Protein AF-A0A849I3U1-F1 (afdb_monomer)

Nearest PDB structures (foldseek):
  8e4g-assembly1_r  TM=5.857E-01  e=7.273E+00  Escherichia phage T7
  7bre-assembly1_A  TM=2.792E-01  e=1.957E+00  Homo sapiens
  7y1c-assembly1_L  TM=2.866E-01  e=9.966E+00  Klebsiella phage Kp9
  8aay-assembly1_A  TM=2.061E-01  e=3.873E+00  Nudaurelia capensis omega virus

Secondary structure (DSSP, 8-state):
------------------------EEEEEETTEEEEEETT-BHHHHHHHH-S-SEEEEEEEEEEEEEEEEEEEE-S--PPPP--SSS--------TT--PPPEEEEEETTEEEEEEETTTEEESEEE-TTT--EEETT-BHHHHHHHH-S-SEEEEEEEEEEEEEEEEEEEEE-SSSSSPPEEEEEETTEEEEEE-

Mean predicted aligned error: 14.86 Å

pLDDT: mean 78.98, std 19.32, range [37.22, 97.44]

Sequence (196 aa):
MFKQLCSLTMLLGFCVLSPLAQADSYYCSTQGGNGYINTGDSIQKVQTTCGAPTTNVQQQTPTTAQQQNESWVYSAGMTTPPNTNGFVISPQVARTNEVVPAITFQIVNNQITSISSANHGSASQFRCPTTGQTIQIGATTDQLVKACGEPTTRDRSTQQVNVPAHVVNTWSYQVNSYSKPLILQFQDGVLVKIQP

Foldseek 3Di:
DDDDDDDPPPPPDDPPPDPPPPFDKDFAPDPQATDIDTFFDFPVRCCNHRNAFPDKDKDFAFDWDKWKKKKFKAAPPQAADADDDFDGPGPPPPPVDDGDWIWIFIDTPQWTQWIQTPVGGTGQWDQARNQRDIDGGGDGPVRVCVRNNHTPDMDMDIDTDGDGTWIKMWGWHDPDPPDDIWIFIDTNRTTHDTDD

Solvent-accessible surface area (backbone atoms only — not comparable to full-atom values): 11722 Å² total; per-residue (Å²): 136,84,85,90,75,84,88,81,78,80,86,79,80,79,86,75,80,67,81,77,79,77,80,60,65,48,78,31,83,43,98,55,19,76,37,77,44,43,64,70,38,38,55,67,57,45,37,60,28,42,22,82,60,75,42,79,48,79,44,76,44,82,38,74,41,82,41,59,38,35,42,35,31,42,58,79,79,66,71,60,77,77,86,81,88,56,75,74,84,64,79,63,75,77,56,96,78,73,79,64,69,40,39,37,35,36,30,44,89,62,20,29,73,42,36,34,31,87,85,70,49,73,47,70,50,45,48,20,43,72,64,67,38,75,47,42,64,65,39,37,54,69,57,46,34,72,32,55,41,82,62,76,41,78,47,79,46,80,43,81,40,83,44,80,59,45,48,34,39,41,32,31,40,62,92,48,97,84,53,79,47,34,38,38,33,23,50,78,56,26,28,72,45,82,42,113

Radius of gyration: 29.57 Å; Cα contacts (8 Å, |Δi|>4): 360; chains: 1; bounding box: 61×73×77 Å

Structure (mmCIF, N/CA/C/O backbone):
data_AF-A0A849I3U1-F1
#
_entry.id   AF-A0A849I3U1-F1
#
loop_
_atom_site.group_PDB
_atom_site.id
_atom_site.type_symbol
_atom_site.label_atom_id
_atom_site.label_alt_id
_atom_site.label_comp_id
_atom_site.label_asym_id
_atom_site.label_entity_id
_atom_site.label_seq_id
_atom_site.pdbx_PDB_ins_code
_atom_site.Cartn_x
_atom_site.Cartn_y
_atom_site.Cartn_z
_atom_site.occupancy
_atom_site.B_iso_or_equiv
_atom_site.auth_seq_id
_atom_site.auth_comp_id
_atom_site.auth_asym_id
_atom_site.auth_atom_id
_atom_site.pdbx_PDB_model_num
ATOM 1 N N . MET A 1 1 ? 30.927 -59.436 4.024 1.00 42.75 1 MET A N 1
ATOM 2 C CA . MET A 1 1 ? 29.615 -58.832 3.696 1.00 42.75 1 MET A CA 1
ATOM 3 C C . MET A 1 1 ? 29.251 -57.897 4.846 1.00 42.75 1 MET A C 1
ATOM 5 O O . MET A 1 1 ? 28.797 -58.372 5.867 1.00 42.75 1 MET A O 1
ATOM 9 N N . PHE A 1 2 ? 29.790 -56.679 4.931 1.00 39.62 2 PHE A N 1
ATOM 10 C CA . PHE A 1 2 ? 29.428 -55.452 4.202 1.00 39.62 2 PHE A CA 1
ATOM 11 C C . PHE A 1 2 ? 27.938 -55.062 4.300 1.00 39.62 2 PHE A C 1
ATOM 13 O O . PHE A 1 2 ? 27.113 -55.608 3.581 1.00 39.62 2 PHE A O 1
ATOM 20 N N . LYS A 1 3 ? 27.703 -54.017 5.114 1.00 39.69 3 LYS A N 1
ATOM 21 C CA . LYS A 1 3 ? 26.674 -52.964 5.010 1.00 39.69 3 LYS A CA 1
ATOM 22 C C . LYS A 1 3 ? 25.214 -53.316 5.325 1.00 39.69 3 LYS A C 1
ATOM 24 O O . LYS A 1 3 ? 24.464 -53.725 4.453 1.00 39.69 3 LYS A O 1
ATOM 29 N N . GLN A 1 4 ? 24.772 -52.876 6.502 1.00 52.22 4 GLN A N 1
ATOM 30 C CA . GLN A 1 4 ? 23.539 -52.089 6.609 1.00 52.22 4 GLN A CA 1
ATOM 31 C C . GLN A 1 4 ? 23.727 -51.020 7.694 1.00 52.22 4 GLN A C 1
ATOM 33 O O . GLN A 1 4 ? 23.411 -51.194 8.866 1.00 52.22 4 GLN A O 1
ATOM 38 N N . LEU A 1 5 ? 24.374 -49.933 7.266 1.00 48.91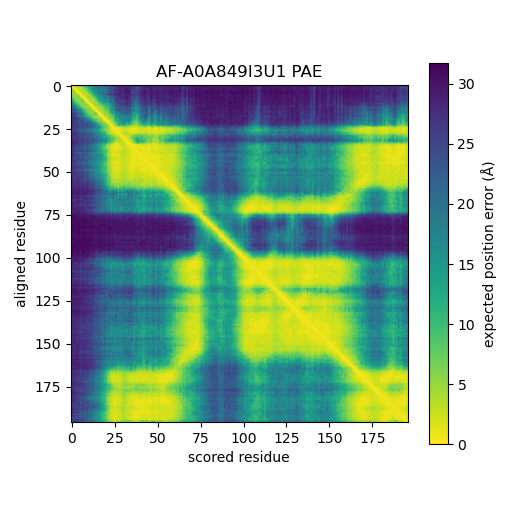 5 LEU A N 1
ATOM 39 C CA . LEU A 1 5 ? 24.475 -48.663 7.974 1.00 48.91 5 LEU A CA 1
ATOM 40 C C . LEU A 1 5 ? 23.267 -47.797 7.596 1.00 48.91 5 LEU A C 1
ATOM 42 O O . LEU A 1 5 ? 22.891 -47.764 6.428 1.00 48.91 5 LEU A O 1
ATOM 46 N N . CYS A 1 6 ? 22.793 -47.024 8.572 1.00 48.00 6 CYS A N 1
ATOM 47 C CA . CYS A 1 6 ? 22.136 -45.726 8.412 1.00 48.00 6 CYS A CA 1
ATOM 48 C C . CYS A 1 6 ? 20.902 -45.646 7.500 1.00 48.00 6 CYS A C 1
ATOM 50 O O . CYS A 1 6 ? 21.007 -45.377 6.309 1.00 48.00 6 CYS A O 1
ATOM 52 N N . SER A 1 7 ? 19.722 -45.632 8.119 1.00 41.12 7 SER A N 1
ATOM 53 C CA . SER A 1 7 ? 18.707 -44.644 7.736 1.00 41.12 7 SER A CA 1
ATOM 54 C C . SER A 1 7 ? 17.896 -44.236 8.967 1.00 41.12 7 SER A C 1
ATOM 56 O O . SER A 1 7 ? 16.743 -44.610 9.147 1.00 41.12 7 SER A O 1
ATOM 58 N N . LEU A 1 8 ? 18.567 -43.523 9.876 1.00 44.97 8 LEU A N 1
ATOM 59 C CA . LEU A 1 8 ? 17.944 -42.763 10.957 1.00 44.97 8 LEU A CA 1
ATOM 60 C C . LEU A 1 8 ? 17.979 -41.293 10.527 1.00 44.97 8 LEU A C 1
ATOM 62 O O . LEU A 1 8 ? 18.832 -40.522 10.962 1.00 44.97 8 LEU A O 1
ATOM 66 N N . THR A 1 9 ? 17.122 -40.922 9.578 1.00 50.88 9 THR A N 1
ATOM 67 C CA . THR A 1 9 ? 17.002 -39.532 9.134 1.00 50.88 9 THR A CA 1
ATOM 68 C C . THR A 1 9 ? 16.109 -38.796 10.125 1.00 50.88 9 THR A C 1
ATOM 70 O O . THR A 1 9 ? 14.884 -38.829 10.052 1.00 50.88 9 THR A O 1
ATOM 73 N N . MET A 1 10 ? 16.772 -38.168 11.094 1.00 49.03 10 MET A N 1
ATOM 74 C CA . MET A 1 10 ? 16.266 -37.087 11.934 1.00 49.03 10 MET A CA 1
ATOM 75 C C . MET A 1 10 ? 15.639 -36.003 11.035 1.00 49.03 10 MET A C 1
ATOM 77 O O . MET A 1 10 ? 16.330 -35.134 10.511 1.00 49.03 10 MET A O 1
ATOM 81 N N . LEU A 1 11 ? 14.321 -36.051 10.845 1.00 50.50 11 LEU A N 1
ATOM 82 C CA . LEU A 1 11 ? 13.523 -34.937 10.326 1.00 50.50 11 LEU A CA 1
ATOM 83 C C . LEU A 1 11 ? 13.197 -34.002 11.501 1.00 50.50 11 LEU A C 1
ATOM 85 O O . LEU A 1 11 ? 12.074 -33.915 11.985 1.00 50.50 11 LEU A O 1
ATOM 89 N N . LEU A 1 12 ? 14.247 -33.350 12.004 1.00 56.88 12 LEU A N 1
ATOM 90 C CA . LEU A 1 12 ? 14.186 -32.214 12.918 1.00 56.88 12 LEU A CA 1
ATOM 91 C C . LEU A 1 12 ? 14.482 -30.973 12.073 1.00 56.88 12 LEU A C 1
ATOM 93 O O . LEU A 1 12 ? 15.637 -30.646 11.814 1.00 56.88 12 LEU A O 1
ATOM 97 N N . GLY A 1 13 ? 13.447 -30.308 11.569 1.00 55.38 13 GLY A N 1
ATOM 98 C CA . GLY A 1 13 ? 13.653 -29.125 10.742 1.00 55.38 13 GLY A CA 1
ATOM 99 C C . GLY A 1 13 ? 12.352 -28.495 10.288 1.00 55.38 13 GLY A C 1
ATOM 100 O O . GLY A 1 13 ? 11.600 -29.112 9.547 1.00 55.38 13 GLY A O 1
ATOM 101 N N . PHE A 1 14 ? 12.162 -27.244 10.707 1.00 48.66 14 PHE A N 1
ATOM 102 C CA . PHE A 1 14 ? 11.073 -26.331 10.350 1.00 48.66 14 PHE A CA 1
ATOM 103 C C . PHE A 1 14 ? 9.734 -26.531 11.075 1.00 48.66 14 PHE A C 1
ATOM 105 O O . PHE A 1 14 ? 8.696 -26.811 10.484 1.00 48.66 14 PHE A O 1
ATOM 112 N N . CYS A 1 15 ? 9.737 -26.207 12.374 1.00 44.34 15 CYS A N 1
ATOM 113 C CA . CYS A 1 15 ? 8.581 -25.543 12.976 1.00 44.34 15 CYS A CA 1
ATOM 114 C C . CYS A 1 15 ? 8.466 -24.160 12.315 1.00 44.34 15 CYS A C 1
ATOM 116 O O . CYS A 1 15 ? 9.136 -23.206 12.710 1.00 44.34 15 CYS A O 1
ATOM 118 N N . VAL A 1 16 ? 7.683 -24.076 11.243 1.00 43.78 16 VAL A N 1
ATOM 119 C CA . VAL A 1 16 ? 7.284 -22.808 10.633 1.00 43.78 16 VAL A CA 1
ATOM 120 C C . VAL A 1 16 ? 6.406 -22.107 11.672 1.00 43.78 16 VAL A C 1
ATOM 122 O O . VAL A 1 16 ? 5.229 -22.439 11.817 1.00 43.78 16 VAL A O 1
ATOM 125 N N . LEU A 1 17 ? 6.993 -21.199 12.462 1.00 47.78 17 LEU A N 1
ATOM 126 C CA . LEU A 1 17 ? 6.249 -20.274 13.316 1.00 47.78 17 LEU A CA 1
ATOM 127 C C . LEU A 1 17 ? 5.404 -19.389 12.398 1.00 47.78 17 LEU A C 1
ATOM 129 O O . LEU A 1 17 ? 5.820 -18.317 11.966 1.00 47.78 17 LEU A O 1
ATOM 133 N N . SER A 1 18 ? 4.222 -19.886 12.059 1.00 48.19 18 SER A N 1
ATOM 134 C CA . SER A 1 18 ? 3.177 -19.084 11.449 1.00 48.19 18 SER A CA 1
ATOM 135 C C . SER A 1 18 ? 2.781 -18.044 12.496 1.00 48.19 18 SER A C 1
ATOM 137 O O . SER A 1 18 ? 2.506 -18.440 13.634 1.00 48.19 18 SER A O 1
ATOM 139 N N . PRO A 1 19 ? 2.786 -16.737 12.185 1.00 47.50 19 PRO A N 1
ATOM 140 C CA . PRO A 1 19 ? 2.264 -15.749 13.113 1.00 47.50 19 PRO A CA 1
ATOM 141 C C . PRO A 1 19 ? 0.803 -16.115 13.374 1.00 47.50 19 PRO A C 1
ATOM 143 O O . PRO A 1 19 ? -0.018 -16.108 12.459 1.00 47.50 19 PRO A O 1
ATOM 146 N N . LEU A 1 20 ? 0.500 -16.512 14.611 1.00 45.53 20 LEU A N 1
ATOM 147 C CA . LEU A 1 20 ? -0.869 -16.694 15.068 1.00 45.53 20 LEU A CA 1
ATOM 148 C C . LEU A 1 20 ? -1.559 -15.344 14.874 1.00 45.53 20 LEU A C 1
ATOM 150 O O . LEU A 1 20 ? -1.288 -14.397 15.613 1.00 45.53 20 LEU A O 1
ATOM 154 N N . ALA A 1 21 ? -2.403 -15.242 13.849 1.00 48.56 21 ALA A N 1
ATOM 155 C CA . ALA A 1 21 ? -3.389 -14.184 13.770 1.00 48.56 21 ALA A CA 1
ATOM 156 C C . ALA A 1 21 ? -4.235 -14.323 15.037 1.00 48.56 21 ALA A C 1
ATOM 158 O O . ALA A 1 21 ? -5.009 -15.272 15.170 1.00 48.56 21 ALA A O 1
ATOM 159 N N . GLN A 1 22 ? -3.993 -13.454 16.018 1.00 55.69 22 GLN A N 1
ATOM 160 C CA . GLN A 1 22 ? -4.812 -13.390 17.217 1.00 55.69 22 GLN A CA 1
ATOM 161 C C . GLN A 1 22 ? -6.187 -12.925 16.747 1.00 55.69 22 GLN A C 1
ATOM 163 O O . GLN A 1 22 ? -6.390 -11.762 16.405 1.00 55.69 22 GLN A O 1
ATOM 168 N N . ALA A 1 23 ? -7.096 -13.884 16.586 1.00 56.81 23 ALA A N 1
ATOM 169 C CA . ALA A 1 23 ? -8.496 -13.607 16.348 1.00 56.81 23 ALA A CA 1
ATOM 170 C C . ALA A 1 23 ? -9.054 -13.039 17.654 1.00 56.81 23 ALA A C 1
ATOM 172 O O . ALA A 1 23 ? -9.515 -13.778 18.525 1.00 56.81 23 ALA A O 1
ATOM 173 N N . ASP A 1 24 ? -8.933 -11.723 17.810 1.00 83.25 24 ASP A N 1
ATOM 174 C CA . ASP A 1 24 ? -9.503 -11.007 18.938 1.00 83.25 24 ASP A CA 1
ATOM 175 C C . ASP A 1 24 ? -11.027 -11.034 18.777 1.00 83.25 24 ASP A C 1
ATOM 177 O O . ASP A 1 24 ? -11.604 -10.341 17.934 1.00 83.25 24 ASP A O 1
ATOM 181 N N . SER A 1 25 ? -11.671 -11.900 19.559 1.00 91.88 25 SER A N 1
ATOM 182 C CA . SER A 1 25 ? -13.123 -11.947 19.711 1.00 91.88 25 SER A CA 1
ATOM 183 C C . SER A 1 25 ? -13.507 -11.372 21.071 1.00 91.88 25 SER A C 1
ATOM 185 O O . SER A 1 25 ? -12.785 -11.543 22.055 1.00 91.88 25 SER A O 1
ATOM 187 N N . TYR A 1 26 ? -14.636 -10.675 21.146 1.00 94.69 26 TYR A N 1
ATOM 188 C CA . TYR A 1 26 ? -15.117 -10.081 22.392 1.00 94.69 26 TYR A CA 1
ATOM 189 C C . TYR A 1 26 ? -16.616 -10.273 22.549 1.00 94.69 26 TYR A C 1
ATOM 191 O O . TYR A 1 26 ? -17.373 -10.110 21.594 1.00 94.69 26 TYR A O 1
ATOM 199 N N . TYR A 1 27 ? -17.041 -10.624 23.761 1.00 94.62 27 TYR A N 1
ATOM 200 C CA . TYR A 1 27 ? -18.448 -10.819 24.082 1.00 94.62 27 TYR A CA 1
ATOM 201 C C . TYR A 1 27 ? -19.073 -9.528 24.606 1.00 94.62 27 TYR A C 1
ATOM 203 O O . TYR A 1 27 ? -18.714 -9.043 25.678 1.00 94.62 27 TYR A O 1
ATOM 211 N N . CYS A 1 28 ? -20.050 -9.006 23.876 1.00 92.75 28 CYS A N 1
ATOM 212 C CA . CYS A 1 28 ? -20.863 -7.886 24.315 1.00 92.75 28 CYS A CA 1
ATOM 213 C C . CYS A 1 28 ? -21.987 -8.373 25.234 1.00 92.75 28 CYS A C 1
ATOM 215 O O . CYS A 1 28 ? -22.757 -9.260 24.870 1.00 92.75 28 CYS A O 1
ATOM 217 N N . SER A 1 29 ? -22.062 -7.783 26.429 1.00 89.00 29 SER A N 1
ATOM 218 C CA . SER A 1 29 ? -23.071 -8.061 27.462 1.00 89.00 29 SER A CA 1
ATOM 219 C C . SER A 1 29 ? -23.950 -6.841 27.768 1.00 89.00 29 SER A C 1
ATOM 221 O O . SER A 1 29 ? -24.423 -6.665 28.892 1.00 89.00 29 SER A O 1
ATOM 223 N N . THR A 1 30 ? -24.124 -5.944 26.795 1.00 80.44 30 THR A N 1
ATOM 224 C CA . THR A 1 30 ? -24.876 -4.701 26.990 1.00 80.44 30 THR A CA 1
ATOM 225 C C . THR A 1 30 ? -26.381 -4.952 26.878 1.00 80.44 30 THR A C 1
ATOM 227 O O . THR A 1 30 ? -26.842 -5.934 26.306 1.00 80.44 30 THR A O 1
ATOM 230 N N . GLN A 1 31 ? -27.192 -4.019 27.379 1.00 72.62 31 GLN A N 1
ATOM 231 C CA . GLN A 1 31 ? -28.652 -4.116 27.269 1.00 72.62 31 GLN A CA 1
ATOM 232 C C . GLN A 1 31 ? -29.150 -4.073 25.805 1.00 72.62 31 GLN A C 1
ATOM 234 O O . GLN A 1 31 ? -30.270 -4.493 25.524 1.00 72.62 31 GLN A O 1
ATOM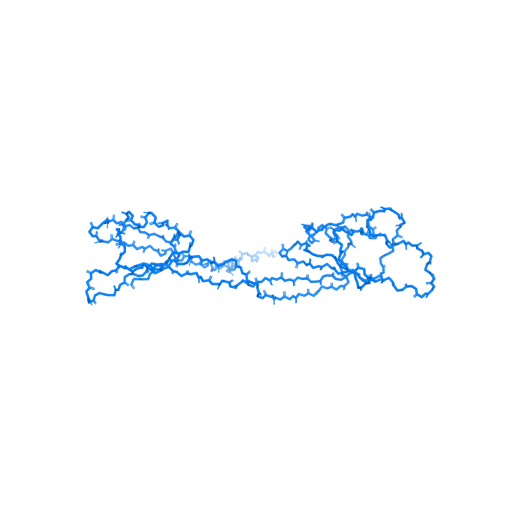 239 N N . GLY A 1 32 ? -28.326 -3.567 24.878 1.00 70.00 32 GLY A N 1
ATOM 240 C CA . GLY A 1 32 ? -28.640 -3.451 23.452 1.00 70.00 32 GLY A CA 1
ATOM 241 C C . GLY A 1 32 ? -28.317 -4.691 22.614 1.00 70.00 32 GLY A C 1
ATOM 242 O O . GLY A 1 32 ? -28.716 -4.726 21.452 1.00 70.00 32 GLY A O 1
ATOM 243 N N . GLY A 1 33 ? -27.625 -5.692 23.170 1.00 74.12 33 GLY A N 1
ATOM 244 C CA . GLY A 1 33 ? -27.327 -6.939 22.470 1.00 74.12 33 GLY A CA 1
ATOM 245 C C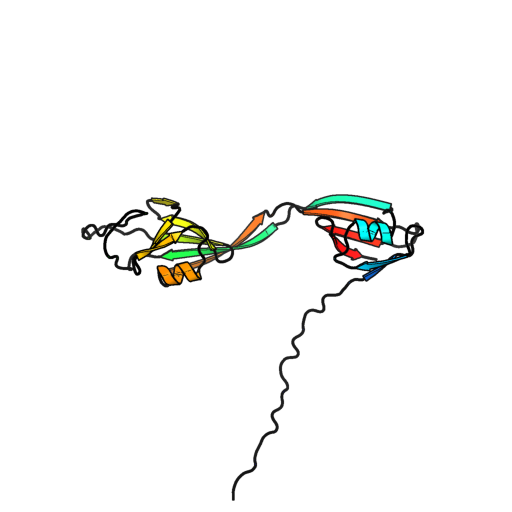 . GLY A 1 33 ? -26.379 -7.869 23.235 1.00 74.12 33 GLY A C 1
ATOM 246 O O . GLY A 1 33 ? -25.553 -7.433 24.034 1.00 74.12 33 GLY A O 1
ATOM 247 N N . ASN A 1 34 ? -26.521 -9.170 22.960 1.00 87.19 34 ASN A N 1
ATOM 248 C CA . ASN A 1 34 ? -25.742 -10.249 23.564 1.00 87.19 34 ASN A CA 1
ATOM 249 C C . ASN A 1 34 ? -25.085 -11.070 22.451 1.00 87.19 34 ASN A C 1
ATOM 251 O O . ASN A 1 34 ? -25.786 -11.741 21.688 1.00 87.19 34 ASN A O 1
ATOM 255 N N . GLY A 1 35 ? -23.759 -11.043 22.342 1.00 94.88 35 GLY A N 1
ATOM 256 C CA . GLY A 1 35 ? -23.066 -11.855 21.344 1.00 94.88 35 GLY A CA 1
ATOM 257 C C . GLY A 1 35 ? -21.594 -11.520 21.168 1.00 94.88 35 GLY A C 1
ATOM 258 O O . GLY A 1 35 ? -21.080 -10.560 21.738 1.00 94.88 35 GLY A O 1
ATOM 259 N N . TYR A 1 36 ? -20.919 -12.337 20.364 1.00 96.12 36 TYR A N 1
ATOM 260 C CA . TYR A 1 36 ? -19.512 -12.144 20.033 1.00 96.12 36 TYR A CA 1
ATOM 261 C C . TYR A 1 36 ? -19.354 -11.250 18.807 1.00 96.12 36 TYR A C 1
ATOM 263 O O . TYR A 1 36 ? -20.065 -11.414 17.812 1.00 96.12 36 TYR A O 1
ATOM 271 N N . ILE A 1 37 ? -18.392 -10.340 18.893 1.00 96.25 37 ILE A N 1
ATOM 272 C CA . ILE A 1 37 ? -17.840 -9.599 17.763 1.00 96.25 37 ILE A CA 1
ATOM 273 C C . ILE A 1 37 ? -16.407 -10.056 17.508 1.00 96.25 37 ILE A C 1
ATOM 275 O O . ILE A 1 37 ? -15.716 -10.471 18.439 1.00 96.25 37 ILE A O 1
ATOM 279 N N . ASN A 1 38 ? -15.968 -9.969 16.259 1.00 96.19 38 ASN A N 1
ATOM 280 C CA . ASN A 1 38 ? -14.627 -10.337 15.820 1.00 96.19 38 ASN A CA 1
ATOM 281 C C . ASN A 1 38 ? -14.030 -9.225 14.963 1.00 96.19 38 ASN A C 1
ATOM 283 O O . ASN A 1 38 ? -14.753 -8.488 14.285 1.00 96.19 38 ASN A O 1
ATOM 287 N N . THR A 1 39 ? -12.702 -9.138 14.930 1.00 95.06 39 THR A N 1
ATOM 288 C CA . THR A 1 39 ? -12.026 -8.360 13.886 1.00 95.06 39 THR A CA 1
ATOM 289 C C . THR A 1 39 ? -12.515 -8.808 12.501 1.00 95.06 39 THR A C 1
ATOM 291 O O . THR A 1 39 ? -12.698 -9.995 12.234 1.00 95.06 39 THR A O 1
ATOM 294 N N . GLY A 1 40 ? -12.808 -7.843 11.631 1.00 94.06 40 GLY A N 1
ATOM 295 C CA . GLY A 1 40 ? -13.480 -8.062 10.349 1.00 94.06 40 GLY A CA 1
ATOM 296 C C . GLY A 1 40 ? -14.995 -7.822 10.360 1.00 94.06 40 GLY A C 1
ATOM 297 O O . GLY A 1 40 ? -15.580 -7.678 9.286 1.00 94.06 40 GLY A O 1
ATOM 298 N N . ASP A 1 41 ? -15.644 -7.719 11.525 1.00 97.00 41 ASP A N 1
ATOM 299 C CA . ASP A 1 41 ? -17.078 -7.412 11.581 1.00 97.00 41 ASP A CA 1
ATOM 300 C C . ASP A 1 41 ? -17.381 -5.986 11.093 1.00 97.00 41 ASP A C 1
ATOM 302 O O . ASP A 1 41 ? -16.646 -5.034 11.357 1.00 97.00 41 ASP A O 1
ATOM 306 N N . SER A 1 42 ? -18.509 -5.819 10.398 1.00 97.44 42 SER A N 1
ATOM 307 C CA . SER A 1 42 ? -18.984 -4.498 9.968 1.00 97.44 42 SER A CA 1
ATOM 308 C C . SER A 1 42 ? -19.505 -3.667 11.142 1.00 97.44 42 SER A C 1
ATOM 310 O O . SER A 1 42 ? -20.005 -4.210 12.131 1.00 97.44 42 SER A O 1
ATOM 312 N N . ILE A 1 43 ? -19.487 -2.339 10.992 1.00 96.00 43 ILE A N 1
ATOM 313 C CA . ILE A 1 43 ? -20.144 -1.402 11.920 1.00 96.00 43 ILE A CA 1
ATOM 314 C C . ILE A 1 43 ? -21.577 -1.843 12.246 1.00 96.00 43 ILE A C 1
ATOM 316 O O . ILE A 1 43 ? -21.956 -1.887 13.414 1.00 96.00 43 ILE A O 1
ATOM 320 N N . GLN A 1 44 ? -22.366 -2.213 11.232 1.00 96.31 44 GLN A N 1
ATOM 321 C CA . GLN A 1 44 ? -23.754 -2.634 11.412 1.00 96.31 44 GLN A CA 1
ATOM 322 C C . GLN A 1 44 ? -23.837 -3.900 12.263 1.00 96.31 44 GLN A C 1
ATOM 324 O O . GLN A 1 44 ? -24.634 -3.954 13.198 1.00 96.31 44 GLN A O 1
ATOM 329 N N . LYS A 1 45 ? -22.989 -4.899 11.986 1.00 95.62 45 LYS A N 1
ATOM 330 C CA . LYS A 1 45 ? -22.941 -6.132 12.777 1.00 95.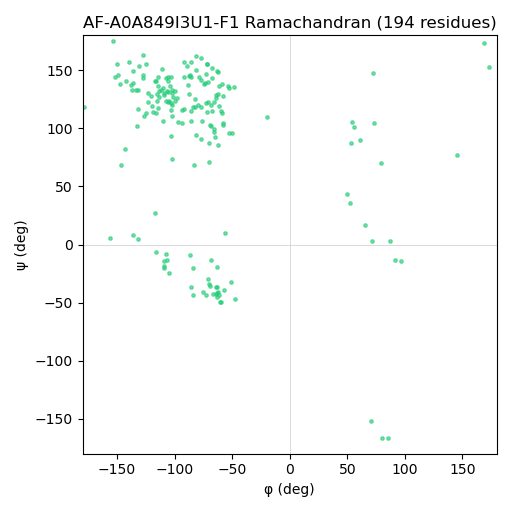62 45 LYS A CA 1
ATOM 331 C C . LYS A 1 45 ? -22.599 -5.828 14.232 1.00 95.62 45 LYS A C 1
ATOM 333 O O . LYS A 1 45 ? -23.331 -6.261 15.120 1.00 95.62 45 LYS A O 1
ATOM 338 N N . VAL A 1 46 ? -21.556 -5.038 14.480 1.00 95.50 46 VAL A N 1
ATOM 339 C CA . VAL A 1 46 ? -21.155 -4.666 15.842 1.00 95.50 46 VAL A CA 1
ATOM 340 C C . VAL A 1 46 ? -22.266 -3.901 16.554 1.00 95.50 46 VAL A C 1
ATOM 342 O O . VAL A 1 46 ? -22.591 -4.229 17.689 1.00 95.50 46 VAL A O 1
ATOM 345 N N . GLN A 1 47 ? -22.913 -2.949 15.885 1.00 94.31 47 GLN A N 1
ATOM 346 C CA . GLN A 1 47 ? -24.007 -2.177 16.469 1.00 94.31 47 GLN A CA 1
ATOM 347 C C . GLN A 1 47 ? -25.225 -3.052 16.802 1.00 94.31 47 GLN A C 1
ATOM 349 O O . GLN A 1 47 ? -25.862 -2.847 17.832 1.00 94.31 47 GLN A O 1
ATOM 354 N N . THR A 1 48 ? -25.536 -4.064 15.983 1.00 94.44 48 THR A N 1
ATOM 355 C CA . THR A 1 48 ? -26.604 -5.031 16.303 1.00 94.44 48 THR A CA 1
ATOM 356 C C . THR A 1 48 ? -26.238 -5.980 17.443 1.00 94.44 48 THR A C 1
ATOM 358 O O . THR A 1 48 ? -27.125 -6.431 18.160 1.00 94.44 48 THR A O 1
ATOM 361 N N . THR A 1 49 ? -24.950 -6.289 17.623 1.00 95.38 49 THR A N 1
ATOM 362 C CA . THR A 1 49 ? -24.478 -7.212 18.666 1.00 95.38 49 THR A CA 1
ATOM 363 C C . THR A 1 49 ? -24.247 -6.512 20.006 1.00 95.38 49 THR A C 1
ATOM 365 O O . THR A 1 49 ? -24.497 -7.107 21.046 1.00 95.38 49 THR A O 1
ATOM 368 N N . CYS A 1 50 ? -23.766 -5.267 19.998 1.00 94.00 50 CYS A N 1
ATOM 369 C CA . CYS A 1 50 ? -23.303 -4.543 21.187 1.00 94.00 50 CYS A CA 1
ATOM 370 C C . CYS A 1 50 ? -24.141 -3.297 21.509 1.00 94.00 50 CYS A C 1
ATOM 372 O O . CYS A 1 50 ? -23.934 -2.670 22.550 1.00 94.00 50 CYS A O 1
ATOM 374 N N . GLY A 1 51 ? -25.091 -2.931 20.646 1.00 93.38 51 GLY A N 1
ATOM 375 C CA . GLY A 1 51 ? -25.877 -1.706 20.763 1.00 93.38 51 GLY A CA 1
ATOM 376 C C . GLY A 1 51 ? -25.139 -0.462 20.261 1.00 93.38 51 GLY A C 1
ATOM 377 O O . GLY A 1 51 ? -24.128 -0.541 19.565 1.00 93.38 51 GLY A O 1
ATOM 378 N N . ALA A 1 52 ? -25.673 0.714 20.597 1.00 93.62 52 ALA A N 1
ATOM 379 C CA . ALA A 1 52 ? -25.039 1.988 20.270 1.00 93.62 52 ALA A CA 1
ATOM 380 C C . ALA A 1 52 ? -23.859 2.280 21.221 1.00 93.62 52 ALA A C 1
ATOM 382 O O . ALA A 1 52 ? -23.971 2.006 22.420 1.00 93.62 52 ALA A O 1
ATOM 383 N N . PRO A 1 53 ? -22.750 2.856 20.725 1.00 94.31 53 PRO A N 1
ATOM 384 C CA . PRO A 1 53 ? -21.614 3.207 21.567 1.00 94.31 53 PRO A CA 1
ATOM 385 C C . PRO A 1 53 ? -21.924 4.404 22.473 1.00 94.31 53 PRO A C 1
ATOM 387 O O . PRO A 1 53 ? -22.741 5.263 22.142 1.00 94.31 53 PRO A O 1
ATOM 390 N N . THR A 1 54 ? -21.214 4.493 23.599 1.00 93.94 54 THR A N 1
ATOM 391 C CA . THR A 1 54 ? -21.251 5.651 24.504 1.00 93.94 54 THR A CA 1
ATOM 392 C C . THR A 1 54 ? -20.661 6.886 23.830 1.00 93.94 54 THR A C 1
ATOM 394 O O . THR A 1 54 ? -21.219 7.976 23.932 1.00 93.94 54 THR A O 1
ATOM 397 N N . THR A 1 55 ? -19.543 6.723 23.119 1.00 95.25 55 THR A N 1
ATOM 398 C CA . THR A 1 55 ? -18.957 7.787 22.296 1.00 95.25 55 THR A CA 1
ATOM 399 C C . THR A 1 55 ? -18.519 7.250 20.941 1.00 95.25 55 THR A C 1
ATOM 401 O O . THR A 1 55 ? -18.124 6.091 20.818 1.00 95.25 55 THR A O 1
ATOM 404 N N . ASN A 1 56 ? -18.576 8.110 19.926 1.00 94.75 56 ASN A N 1
ATOM 405 C CA . ASN A 1 56 ? -18.083 7.840 18.581 1.00 94.75 56 ASN A CA 1
ATOM 406 C C . ASN A 1 56 ? -17.227 9.026 18.129 1.00 94.75 56 ASN A C 1
ATOM 408 O O . ASN A 1 56 ? -17.729 10.144 18.015 1.00 94.75 56 ASN A O 1
ATOM 412 N N . VAL A 1 57 ? -15.942 8.776 17.892 1.00 93.56 57 VAL A N 1
ATOM 413 C CA . VAL A 1 57 ? -14.998 9.761 17.363 1.00 93.56 57 VAL A CA 1
ATOM 414 C C . VAL A 1 57 ? -14.557 9.311 15.980 1.00 93.56 57 VAL A C 1
ATOM 416 O O . VAL A 1 57 ? -13.922 8.269 15.836 1.00 93.56 57 VAL A O 1
ATOM 419 N N . GLN A 1 58 ? -14.873 10.114 14.971 1.00 92.19 58 GLN A N 1
ATOM 420 C CA . GLN A 1 58 ? -14.436 9.897 13.599 1.00 92.19 58 GLN A CA 1
ATOM 421 C C . GLN A 1 58 ? -13.212 10.766 13.310 1.00 92.19 58 GLN A C 1
ATOM 423 O O . GLN A 1 58 ? -13.253 11.983 13.485 1.00 92.19 58 GLN A O 1
ATOM 428 N N . GLN A 1 59 ? -12.132 10.148 12.843 1.00 89.06 59 GLN A N 1
ATOM 429 C CA . GLN A 1 59 ? -10.901 10.830 12.467 1.00 89.06 59 GLN A CA 1
ATOM 430 C C . GLN A 1 59 ? -10.440 10.352 11.090 1.00 89.06 59 GLN A C 1
ATOM 432 O O . GLN A 1 59 ? -10.383 9.156 10.812 1.00 89.06 59 GLN A O 1
ATOM 437 N N . GLN A 1 60 ? -10.086 11.297 10.221 1.00 83.62 60 GLN A N 1
ATOM 438 C CA . GLN A 1 60 ? -9.354 10.988 8.997 1.00 83.62 60 GLN A CA 1
ATOM 439 C C . GLN A 1 60 ? -7.878 10.869 9.352 1.00 83.62 60 GLN A C 1
ATOM 441 O O . GLN A 1 60 ? -7.273 11.832 9.827 1.00 83.62 60 GLN A O 1
ATOM 446 N N . THR A 1 61 ? -7.306 9.688 9.143 1.00 72.69 61 THR A N 1
ATOM 447 C CA . THR A 1 61 ? -5.889 9.464 9.424 1.00 72.69 61 THR A CA 1
ATOM 448 C C . THR A 1 61 ? -5.131 9.480 8.099 1.00 72.69 61 THR A C 1
ATOM 450 O O . THR A 1 61 ? -5.319 8.565 7.288 1.00 72.69 61 THR A O 1
ATOM 453 N N . PRO A 1 62 ? -4.300 10.509 7.829 1.00 70.88 62 PRO A N 1
ATOM 454 C CA . PRO A 1 62 ? -3.419 10.481 6.673 1.00 70.88 62 PRO A CA 1
ATOM 455 C C . PRO A 1 62 ? -2.480 9.295 6.849 1.00 70.88 62 PRO A C 1
ATOM 457 O O . PRO A 1 62 ? -1.762 9.194 7.843 1.00 70.88 62 PRO A O 1
ATOM 460 N N . THR A 1 63 ? -2.546 8.362 5.909 1.00 72.69 63 THR A N 1
ATOM 461 C CA . THR A 1 63 ? -1.749 7.144 5.974 1.00 72.69 63 THR A CA 1
ATOM 462 C C . THR A 1 63 ? -0.581 7.308 5.014 1.00 72.69 63 THR A C 1
ATOM 464 O O . THR A 1 63 ? -0.749 7.732 3.869 1.00 72.69 63 THR A O 1
ATOM 467 N N . THR A 1 64 ? 0.627 7.031 5.496 1.00 75.88 64 THR A N 1
ATOM 468 C CA . THR A 1 64 ? 1.812 6.936 4.647 1.00 75.88 64 THR A CA 1
ATOM 469 C C . THR A 1 64 ? 2.109 5.464 4.425 1.00 75.88 64 THR A C 1
ATOM 471 O O . THR A 1 64 ? 2.199 4.681 5.369 1.00 75.88 64 THR A O 1
ATOM 474 N N . ALA A 1 65 ? 2.230 5.069 3.162 1.00 75.75 65 ALA A N 1
ATOM 475 C CA . ALA A 1 65 ? 2.683 3.737 2.797 1.00 75.75 65 ALA A CA 1
ATOM 476 C C . ALA A 1 65 ? 4.135 3.824 2.331 1.00 75.75 65 ALA A C 1
ATOM 478 O O . ALA A 1 65 ? 4.542 4.802 1.699 1.00 75.75 65 ALA A O 1
ATOM 479 N N . GLN A 1 66 ? 4.929 2.801 2.638 1.00 79.88 66 GLN A N 1
ATOM 480 C CA . GLN A 1 66 ? 6.221 2.636 1.984 1.00 79.88 66 GLN A CA 1
ATOM 481 C C . GLN A 1 66 ? 5.987 2.008 0.614 1.00 79.88 66 GLN A C 1
ATOM 483 O O . GLN A 1 66 ? 5.454 0.905 0.517 1.00 79.88 66 GLN A O 1
ATOM 488 N N . GLN A 1 67 ? 6.393 2.710 -0.437 1.00 83.38 67 GLN A N 1
ATOM 489 C CA . GLN A 1 67 ? 6.377 2.208 -1.801 1.00 83.38 67 GLN A CA 1
ATOM 490 C C . GLN A 1 67 ? 7.814 1.966 -2.251 1.00 83.38 67 GLN A C 1
ATOM 492 O O . GLN A 1 67 ? 8.685 2.826 -2.089 1.00 83.38 67 GLN A O 1
ATOM 497 N N . GLN A 1 68 ? 8.066 0.780 -2.799 1.00 87.06 68 GLN A N 1
ATOM 498 C CA . GLN A 1 68 ? 9.338 0.479 -3.440 1.00 87.06 68 GLN A CA 1
ATOM 499 C C . GLN A 1 68 ? 9.294 0.975 -4.880 1.00 87.06 68 GLN A C 1
ATOM 501 O O . GLN A 1 68 ? 8.475 0.520 -5.681 1.00 87.06 68 GLN A O 1
ATOM 506 N N . ASN A 1 69 ? 10.189 1.907 -5.184 1.00 91.56 69 ASN A N 1
ATOM 507 C CA . ASN A 1 69 ? 10.420 2.409 -6.522 1.00 91.56 69 ASN A CA 1
ATOM 508 C C . ASN A 1 69 ? 11.753 1.842 -7.008 1.00 91.56 69 ASN A C 1
ATOM 510 O O . ASN A 1 69 ? 12.763 1.897 -6.303 1.00 91.56 69 ASN A O 1
ATOM 514 N N . GLU A 1 70 ? 11.769 1.312 -8.221 1.00 94.56 70 GLU A N 1
ATOM 515 C CA . GLU A 1 70 ? 12.999 0.918 -8.892 1.00 94.56 70 GLU A CA 1
ATOM 516 C C . GLU A 1 70 ? 13.215 1.791 -10.127 1.00 94.56 70 GLU A C 1
ATOM 518 O O . GLU A 1 70 ? 12.271 2.158 -10.820 1.00 94.56 70 GLU A O 1
ATOM 523 N N . SER A 1 71 ? 14.468 2.119 -10.410 1.00 93.81 71 SER A N 1
ATOM 524 C CA . SER A 1 71 ? 14.886 2.835 -11.608 1.00 93.81 71 SER A CA 1
ATOM 525 C C . SER A 1 71 ? 15.833 1.934 -12.382 1.00 93.81 71 SER A C 1
ATOM 527 O O . SER A 1 71 ? 16.906 1.581 -11.894 1.00 93.81 71 SER A O 1
ATOM 529 N N . TRP A 1 72 ? 15.414 1.497 -13.564 1.00 93.94 72 TRP A N 1
ATOM 530 C CA . TRP A 1 72 ? 16.200 0.603 -14.408 1.00 93.94 72 TRP A CA 1
ATOM 531 C C . TRP A 1 72 ? 16.737 1.369 -15.603 1.00 93.94 72 TRP A C 1
ATOM 533 O O . TRP A 1 72 ? 15.966 1.951 -16.365 1.00 93.94 72 TRP A O 1
ATOM 543 N N . VAL A 1 73 ? 18.054 1.353 -15.773 1.00 91.44 73 VAL A N 1
ATOM 544 C CA . VAL A 1 73 ? 18.741 2.085 -16.837 1.00 91.44 73 VAL A CA 1
ATOM 545 C C . VAL A 1 73 ? 19.281 1.109 -17.872 1.00 91.44 73 VAL A C 1
ATOM 547 O O . VAL A 1 73 ? 19.991 0.157 -17.541 1.00 91.44 73 VAL A O 1
ATOM 550 N N . TYR A 1 74 ? 18.961 1.375 -19.133 1.00 88.06 74 TYR A N 1
ATOM 551 C CA . TYR A 1 74 ? 19.492 0.687 -20.303 1.00 88.06 74 TYR A CA 1
ATOM 552 C C . TYR A 1 74 ? 20.410 1.653 -21.051 1.00 88.06 74 TYR A C 1
ATOM 554 O O . TYR A 1 74 ? 19.948 2.608 -21.681 1.00 88.06 74 TYR A O 1
ATOM 562 N N . SER A 1 75 ? 21.719 1.420 -20.948 1.00 82.75 75 SER A N 1
ATOM 563 C CA . SER A 1 75 ? 22.742 2.225 -21.619 1.00 82.75 75 SER A CA 1
ATOM 564 C C . SER A 1 75 ? 23.049 1.679 -23.011 1.00 82.75 75 SER A C 1
ATOM 566 O O . SER A 1 75 ? 22.894 0.489 -23.294 1.00 82.75 75 SER A O 1
ATOM 568 N N . ALA A 1 76 ? 23.502 2.558 -23.902 1.00 63.78 76 ALA A N 1
ATOM 569 C CA . ALA A 1 76 ? 23.760 2.208 -25.286 1.00 63.78 76 ALA A CA 1
ATOM 570 C C . ALA A 1 76 ? 24.952 1.250 -25.456 1.00 63.78 76 ALA A C 1
ATOM 572 O O . ALA A 1 76 ? 26.113 1.642 -25.421 1.00 63.78 76 ALA A O 1
ATOM 573 N N . GLY A 1 77 ? 24.610 -0.016 -25.676 1.00 53.62 77 GLY A N 1
ATOM 574 C CA . GLY A 1 77 ? 25.447 -1.090 -26.225 1.00 53.62 77 GLY A CA 1
ATOM 575 C C . GLY A 1 77 ? 24.604 -2.200 -26.873 1.00 53.62 77 GLY A C 1
ATOM 576 O O . GLY A 1 77 ? 25.128 -3.227 -27.290 1.00 53.62 77 GLY A O 1
ATOM 577 N N . MET A 1 78 ? 23.285 -1.994 -26.958 1.00 47.88 78 MET A N 1
ATOM 578 C CA . MET A 1 78 ? 22.326 -2.894 -27.588 1.00 47.88 78 MET A CA 1
ATOM 579 C C . MET A 1 78 ? 22.132 -2.460 -29.041 1.00 47.88 78 MET A C 1
ATOM 581 O O . MET A 1 78 ? 21.502 -1.442 -29.321 1.00 47.88 78 MET A O 1
ATOM 585 N N . THR A 1 79 ? 22.728 -3.201 -29.966 1.00 37.47 79 THR A N 1
ATOM 586 C CA . THR A 1 79 ? 22.662 -2.936 -31.404 1.00 37.47 79 THR A CA 1
ATOM 587 C C . THR A 1 79 ? 21.229 -3.118 -31.928 1.00 37.47 79 THR A C 1
ATOM 589 O O . THR A 1 79 ? 20.626 -4.176 -31.770 1.00 37.47 79 THR A O 1
ATOM 592 N N . THR A 1 80 ? 20.665 -2.074 -32.540 1.00 44.28 80 THR A N 1
ATOM 593 C CA . THR A 1 80 ? 19.358 -2.084 -33.223 1.00 44.28 80 THR A CA 1
ATOM 594 C C . THR A 1 80 ? 19.482 -2.542 -34.683 1.00 44.28 80 THR A C 1
ATOM 596 O O . THR A 1 80 ? 20.424 -2.139 -35.369 1.00 44.28 80 THR A O 1
ATOM 599 N N . PRO A 1 81 ? 18.485 -3.258 -35.240 1.00 37.22 81 PRO A N 1
ATOM 600 C CA . PRO A 1 81 ? 18.110 -3.163 -36.652 1.00 37.22 81 PRO A CA 1
ATOM 601 C C . PRO A 1 81 ? 17.103 -2.007 -36.883 1.00 37.22 81 PRO A C 1
ATOM 603 O O . PRO A 1 81 ? 16.404 -1.602 -35.950 1.00 37.22 81 PRO A O 1
ATOM 606 N N . PRO A 1 82 ? 16.985 -1.455 -38.110 1.00 42.03 82 PRO A N 1
ATOM 607 C CA . PRO A 1 82 ? 16.303 -0.182 -38.357 1.00 42.03 82 PRO A CA 1
ATOM 608 C C . PRO A 1 82 ? 14.768 -0.284 -38.448 1.00 42.03 82 PRO A C 1
ATOM 610 O O . PRO A 1 82 ? 14.241 -1.242 -39.002 1.00 42.03 82 PRO A O 1
ATOM 613 N N . ASN A 1 83 ? 14.104 0.820 -38.059 1.00 44.44 83 ASN A N 1
ATOM 614 C CA . ASN A 1 83 ? 12.742 1.275 -38.430 1.00 44.44 83 ASN A CA 1
ATOM 615 C C . ASN A 1 83 ? 11.551 0.477 -37.820 1.00 44.44 83 ASN A C 1
ATOM 617 O O . ASN A 1 83 ? 11.692 -0.705 -37.538 1.00 44.44 83 ASN A O 1
ATOM 621 N N . THR A 1 84 ? 10.362 1.016 -37.505 1.00 42.03 84 THR A N 1
ATOM 622 C CA . THR A 1 84 ? 9.648 2.274 -37.815 1.00 42.03 84 THR A CA 1
ATOM 623 C C . THR A 1 84 ? 8.687 2.625 -36.644 1.00 42.03 84 THR A C 1
ATOM 625 O O . THR A 1 84 ? 8.082 1.735 -36.058 1.00 42.03 84 THR A O 1
ATOM 628 N N . ASN A 1 85 ? 8.525 3.923 -36.348 1.00 47.78 85 ASN A N 1
ATOM 629 C CA . ASN A 1 85 ? 7.419 4.592 -35.622 1.00 47.78 85 ASN A CA 1
ATOM 630 C C . ASN A 1 85 ? 7.107 4.211 -34.152 1.00 47.78 85 ASN A C 1
ATOM 632 O O . ASN A 1 85 ? 6.215 3.419 -33.863 1.00 47.78 85 ASN A O 1
ATOM 636 N N . GLY A 1 86 ? 7.764 4.919 -33.220 1.00 45.72 86 GLY A N 1
ATOM 637 C CA . GLY A 1 86 ? 7.458 4.938 -31.780 1.00 45.72 86 GLY A CA 1
ATOM 638 C C . GLY A 1 86 ? 8.730 5.074 -30.942 1.00 45.72 86 GLY A C 1
ATOM 639 O O . GLY A 1 86 ? 9.225 4.077 -30.439 1.00 45.72 86 GLY A O 1
ATOM 640 N N . PHE A 1 87 ? 9.283 6.291 -30.874 1.00 48.66 87 PHE A N 1
ATOM 641 C CA . PHE A 1 87 ? 10.648 6.610 -30.420 1.00 48.66 87 PHE A CA 1
ATOM 642 C C . PHE A 1 87 ? 11.742 5.806 -31.152 1.00 48.66 87 PHE A C 1
ATOM 644 O O . PHE A 1 87 ? 12.154 4.721 -30.751 1.00 48.66 87 PHE A O 1
ATOM 651 N N . VAL A 1 88 ? 12.193 6.348 -32.286 1.00 45.44 88 VAL A N 1
ATOM 652 C CA . VAL A 1 88 ? 13.210 5.740 -33.150 1.00 45.44 88 VAL A CA 1
ATOM 653 C C . VAL A 1 88 ? 14.564 6.359 -32.810 1.00 45.44 88 VAL A C 1
ATOM 655 O O . VAL A 1 88 ? 14.835 7.482 -33.226 1.00 45.44 88 VAL A O 1
ATOM 658 N N . ILE A 1 89 ? 15.439 5.626 -32.117 1.00 43.25 89 ILE A N 1
ATOM 659 C CA . ILE A 1 89 ? 16.880 5.873 -32.257 1.00 43.25 89 ILE A CA 1
ATOM 660 C C . ILE A 1 89 ? 17.244 5.228 -33.591 1.00 43.25 89 ILE A C 1
ATOM 662 O O . ILE A 1 89 ? 17.430 4.015 -33.695 1.00 43.25 89 ILE A O 1
ATOM 666 N N . SER A 1 90 ? 17.164 6.018 -34.658 1.00 38.25 90 SER A N 1
ATOM 667 C CA . SER A 1 90 ? 17.550 5.555 -35.985 1.00 38.25 90 SER A CA 1
ATOM 668 C C . SER A 1 90 ? 19.015 5.129 -35.897 1.00 38.25 90 SER A C 1
ATOM 670 O O . SER A 1 90 ? 19.792 5.868 -35.289 1.00 38.25 90 SER A O 1
ATOM 672 N N . PRO A 1 91 ? 19.446 4.010 -36.504 1.00 41.28 91 PRO A N 1
ATOM 673 C CA . PRO A 1 91 ? 20.849 3.847 -36.825 1.00 41.28 91 PRO A CA 1
ATOM 674 C C . PRO A 1 91 ? 21.135 4.831 -37.965 1.00 41.28 91 PRO A C 1
ATOM 676 O O . PRO A 1 91 ? 21.309 4.453 -39.123 1.00 41.28 91 PRO A O 1
ATOM 679 N N . GLN A 1 92 ? 21.138 6.131 -37.657 1.00 40.53 92 GLN A N 1
ATOM 680 C CA . GLN A 1 92 ? 22.004 7.021 -38.392 1.00 40.53 92 GLN A CA 1
ATOM 681 C C . GLN A 1 92 ? 23.382 6.449 -38.129 1.00 40.53 92 GLN A C 1
ATOM 683 O O . GLN A 1 92 ? 23.792 6.311 -36.979 1.00 40.53 92 GLN A O 1
ATOM 688 N N . VAL A 1 93 ? 24.000 5.970 -39.210 1.00 41.06 93 VAL A N 1
ATOM 689 C CA . VAL A 1 93 ? 25.427 5.689 -39.331 1.00 41.06 93 VAL A CA 1
ATOM 690 C C . VAL A 1 93 ? 26.131 6.472 -38.244 1.00 41.06 93 VAL A C 1
ATOM 692 O O . VAL A 1 93 ? 26.070 7.699 -38.308 1.00 41.06 93 VAL A O 1
ATOM 695 N N . ALA A 1 94 ? 26.663 5.784 -37.228 1.00 41.81 94 ALA A N 1
ATOM 696 C CA . ALA A 1 94 ? 27.341 6.432 -36.124 1.00 41.81 94 ALA A CA 1
ATOM 697 C C . ALA A 1 94 ? 28.404 7.344 -36.739 1.00 41.81 94 ALA A C 1
ATOM 699 O O . ALA A 1 94 ? 29.494 6.908 -37.111 1.00 41.81 94 ALA A O 1
ATOM 700 N N . ARG A 1 95 ? 28.065 8.628 -36.902 1.00 43.47 95 ARG A N 1
ATOM 701 C CA . ARG A 1 95 ? 29.068 9.668 -36.979 1.00 43.47 95 ARG A CA 1
ATOM 702 C C . ARG A 1 95 ? 29.775 9.492 -35.658 1.00 43.47 95 ARG A C 1
ATOM 704 O O . ARG A 1 95 ? 29.112 9.373 -34.631 1.00 43.47 95 ARG A O 1
ATOM 711 N N . THR A 1 96 ? 31.088 9.368 -35.709 1.00 47.75 96 THR A N 1
ATOM 712 C C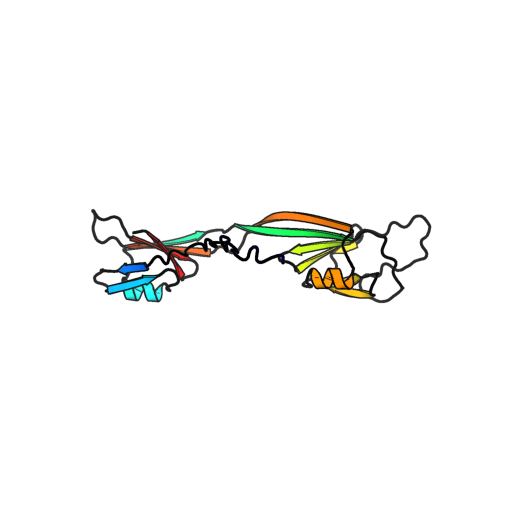A . THR A 1 96 ? 31.973 8.804 -34.681 1.00 47.75 96 THR A CA 1
ATOM 713 C C . THR A 1 96 ? 31.901 9.453 -33.284 1.00 47.75 96 THR A C 1
ATOM 715 O O . THR A 1 96 ? 32.710 9.119 -32.430 1.00 47.75 96 THR A O 1
ATOM 718 N N . ASN A 1 97 ? 30.923 10.328 -33.024 1.00 50.81 97 ASN A N 1
ATOM 719 C CA . ASN A 1 97 ? 30.734 11.136 -31.829 1.00 50.81 97 ASN A CA 1
ATOM 720 C C . ASN A 1 97 ? 29.271 11.170 -31.303 1.00 50.81 97 ASN A C 1
ATOM 722 O O . ASN A 1 97 ? 28.981 11.989 -30.433 1.00 50.81 97 ASN A O 1
ATOM 726 N N . GLU A 1 98 ? 28.321 10.378 -31.825 1.00 53.97 98 GLU A N 1
ATOM 727 C CA . GLU A 1 98 ? 26.914 10.454 -31.380 1.00 53.97 98 GLU A CA 1
ATOM 728 C C . GLU A 1 98 ? 26.652 9.577 -30.143 1.00 53.97 98 GLU A C 1
ATOM 730 O O . GLU A 1 98 ? 26.619 8.348 -30.204 1.00 53.97 98 GLU A O 1
ATOM 735 N N . VAL A 1 99 ? 26.499 10.231 -28.989 1.00 60.31 99 VAL A N 1
ATOM 736 C CA . VAL A 1 99 ? 26.192 9.586 -27.708 1.00 60.31 99 VAL A CA 1
ATOM 737 C C . VAL A 1 99 ? 24.716 9.201 -27.697 1.00 60.31 99 VAL A C 1
ATOM 739 O O . VAL A 1 99 ? 23.844 10.058 -27.555 1.00 60.31 99 VAL A O 1
ATOM 742 N N . VAL A 1 100 ? 24.425 7.908 -27.830 1.00 66.31 100 VAL A N 1
ATOM 743 C CA . VAL A 1 100 ? 23.060 7.396 -27.668 1.00 66.31 100 VAL A CA 1
ATOM 744 C C . VAL A 1 100 ? 22.659 7.541 -26.191 1.00 66.31 100 VAL A C 1
ATOM 746 O O . VAL A 1 100 ? 23.330 6.976 -25.320 1.00 66.31 100 VAL A O 1
ATOM 749 N N . PRO A 1 101 ? 21.596 8.302 -25.877 1.00 74.94 101 PRO A N 1
ATOM 750 C CA . PRO A 1 101 ? 21.214 8.560 -24.498 1.00 74.94 101 PRO A CA 1
ATOM 751 C C . PRO A 1 101 ? 20.647 7.297 -23.849 1.00 74.94 101 PRO A C 1
ATOM 753 O O . PRO A 1 101 ? 19.871 6.563 -24.463 1.00 74.94 101 PRO A O 1
ATOM 756 N N . ALA A 1 102 ? 21.007 7.067 -22.587 1.00 85.94 102 ALA A N 1
ATOM 757 C CA . ALA A 1 102 ? 20.437 5.982 -21.803 1.00 85.94 102 ALA A CA 1
ATOM 758 C C . ALA A 1 102 ? 18.921 6.169 -21.621 1.00 85.94 102 ALA A C 1
ATOM 760 O O . ALA A 1 102 ? 18.412 7.297 -21.564 1.00 85.94 102 ALA A O 1
ATOM 761 N N . ILE A 1 103 ? 18.216 5.044 -21.529 1.00 90.25 103 ILE A N 1
ATOM 762 C CA . ILE A 1 103 ? 16.779 4.997 -21.262 1.00 90.25 103 ILE A CA 1
ATOM 763 C C . ILE A 1 103 ? 16.570 4.545 -19.827 1.00 90.25 103 ILE A C 1
ATOM 765 O O . ILE A 1 103 ? 17.132 3.534 -19.406 1.00 90.25 103 ILE A O 1
ATOM 769 N N . THR A 1 104 ? 15.737 5.279 -19.104 1.00 92.50 104 THR A N 1
ATOM 770 C CA . THR A 1 104 ? 15.394 5.014 -17.714 1.00 92.50 104 THR A CA 1
ATOM 771 C C . THR A 1 104 ? 13.929 4.617 -17.616 1.00 92.50 104 THR A C 1
ATOM 773 O O . THR A 1 104 ? 13.039 5.343 -18.058 1.00 92.50 104 THR A O 1
ATOM 776 N N . PHE A 1 105 ? 13.672 3.476 -16.989 1.00 94.19 105 PHE A N 1
ATOM 777 C CA . PHE A 1 105 ? 12.339 3.008 -16.638 1.00 94.19 105 PHE A CA 1
ATOM 778 C C . PHE A 1 105 ? 12.133 3.188 -15.142 1.00 94.19 105 PHE A C 1
ATOM 780 O O . PHE A 1 105 ? 12.903 2.651 -14.348 1.00 94.19 105 PHE A O 1
ATOM 787 N N . GLN A 1 106 ? 11.093 3.921 -14.758 1.00 95.62 106 GLN A N 1
ATOM 788 C CA . GLN A 1 106 ? 10.626 3.932 -13.375 1.00 95.62 106 GLN A CA 1
ATOM 789 C C . GLN A 1 106 ? 9.636 2.791 -13.193 1.00 95.62 106 GLN A C 1
ATOM 791 O O . GLN A 1 106 ? 8.705 2.634 -13.986 1.00 95.62 106 GLN A O 1
ATOM 796 N N . ILE A 1 107 ? 9.855 1.996 -12.158 1.00 95.19 107 ILE A N 1
ATOM 797 C CA . ILE A 1 107 ? 9.096 0.797 -11.847 1.00 95.19 107 ILE A CA 1
ATOM 798 C C . ILE A 1 107 ? 8.533 0.938 -10.443 1.00 95.19 107 ILE A C 1
ATOM 800 O O . ILE A 1 107 ? 9.245 1.248 -9.491 1.00 95.19 107 ILE A O 1
ATOM 804 N N . VAL A 1 108 ? 7.240 0.679 -10.318 1.00 93.12 108 VAL A N 1
ATOM 805 C CA . VAL A 1 108 ? 6.511 0.658 -9.053 1.00 93.12 108 VAL A CA 1
ATOM 806 C C . VAL A 1 108 ? 5.665 -0.598 -9.045 1.00 93.12 108 VAL A C 1
ATOM 808 O O . VAL A 1 108 ? 4.998 -0.888 -10.034 1.00 93.12 108 VAL A O 1
ATOM 811 N N . ASN A 1 109 ? 5.679 -1.351 -7.943 1.00 90.62 109 ASN A N 1
ATOM 812 C CA . ASN A 1 109 ? 4.877 -2.574 -7.802 1.00 90.62 109 ASN A CA 1
ATOM 813 C C . ASN A 1 109 ? 5.032 -3.528 -9.002 1.00 90.62 109 ASN A C 1
ATOM 815 O O . ASN A 1 109 ? 4.058 -4.076 -9.513 1.00 90.62 109 ASN A O 1
ATOM 819 N N . ASN A 1 110 ? 6.274 -3.705 -9.464 1.00 93.31 110 ASN A N 1
ATOM 820 C CA . ASN A 1 110 ? 6.625 -4.569 -10.593 1.00 93.31 110 ASN A CA 1
ATOM 821 C C . ASN A 1 110 ? 6.070 -4.132 -11.967 1.00 93.31 110 ASN A C 1
ATOM 823 O O . ASN A 1 110 ? 6.057 -4.933 -12.903 1.00 93.31 110 ASN A O 1
ATOM 827 N N . GLN A 1 111 ? 5.630 -2.879 -12.103 1.00 95.75 111 GLN A N 1
ATOM 828 C CA . GLN A 1 111 ? 5.101 -2.313 -13.343 1.00 95.75 111 GLN A CA 1
ATOM 829 C C . GLN A 1 111 ? 5.801 -1.009 -13.711 1.00 95.75 111 GLN A C 1
ATOM 831 O O . GLN A 1 111 ? 6.160 -0.213 -12.846 1.00 95.75 111 GLN A O 1
ATOM 836 N N . ILE A 1 112 ? 5.967 -0.773 -15.010 1.00 95.31 112 ILE A N 1
ATOM 837 C CA . ILE A 1 112 ? 6.545 0.467 -15.531 1.00 95.31 112 ILE A CA 1
ATOM 838 C C . ILE A 1 112 ? 5.549 1.608 -15.338 1.00 95.31 112 ILE A C 1
ATOM 840 O O . ILE A 1 112 ? 4.446 1.567 -15.877 1.00 95.31 112 ILE A O 1
ATOM 844 N N . THR A 1 113 ? 5.952 2.658 -14.632 1.00 95.00 113 THR A N 1
ATOM 845 C CA . THR A 1 113 ? 5.146 3.872 -14.432 1.00 95.00 113 THR A CA 1
ATOM 846 C C . THR A 1 113 ? 5.625 5.044 -15.271 1.00 95.00 113 THR A C 1
ATOM 848 O O . THR A 1 113 ? 4.840 5.935 -15.589 1.00 95.00 113 THR A O 1
ATOM 851 N N . SER A 1 114 ? 6.899 5.049 -15.659 1.00 94.56 114 SER A N 1
ATOM 852 C CA . SER A 1 114 ? 7.469 6.076 -16.523 1.00 94.56 114 SER A CA 1
ATOM 853 C C . SER A 1 114 ? 8.591 5.503 -17.373 1.00 94.56 114 SER A C 1
ATOM 855 O O . SER A 1 114 ? 9.349 4.641 -16.929 1.00 94.56 114 SER A O 1
ATOM 857 N N . ILE A 1 115 ? 8.697 6.019 -18.591 1.00 92.69 115 ILE A N 1
ATOM 858 C CA . ILE A 1 115 ? 9.784 5.755 -19.526 1.00 92.69 115 ILE A CA 1
ATOM 859 C C . ILE A 1 115 ? 10.375 7.115 -19.859 1.00 92.69 115 ILE A C 1
ATOM 861 O O . ILE A 1 115 ? 9.643 7.981 -20.336 1.00 92.69 115 ILE A O 1
ATOM 865 N N . SER A 1 116 ? 11.667 7.321 -19.630 1.00 91.44 116 SER A N 1
ATOM 866 C CA . SER A 1 116 ? 12.320 8.585 -19.959 1.00 91.44 116 SER A CA 1
ATOM 867 C C . SER A 1 116 ? 13.713 8.406 -20.546 1.00 91.44 116 SER A C 1
ATOM 869 O O . SER A 1 116 ? 14.376 7.388 -20.360 1.00 91.44 116 SER A O 1
ATOM 871 N N . SER A 1 117 ? 14.159 9.417 -21.285 1.00 85.75 117 SER A N 1
ATOM 872 C CA . SER A 1 117 ? 15.520 9.519 -21.809 1.00 85.75 117 SER A CA 1
ATOM 873 C C . SER A 1 117 ? 16.112 10.865 -21.420 1.00 85.75 117 SER A C 1
ATOM 875 O O . SER A 1 117 ? 15.407 11.877 -21.457 1.00 85.75 117 SER A O 1
ATOM 877 N N . ALA A 1 118 ? 17.412 10.891 -21.109 1.00 75.69 118 ALA A N 1
ATOM 878 C CA . ALA A 1 118 ? 18.126 12.099 -20.687 1.00 75.69 118 ALA A CA 1
ATOM 879 C C . ALA A 1 118 ? 17.923 13.300 -21.635 1.00 75.69 118 ALA A C 1
ATOM 881 O O . ALA A 1 118 ? 17.867 14.436 -21.175 1.00 75.69 118 ALA A O 1
ATOM 882 N N . ASN A 1 119 ? 17.750 13.047 -22.938 1.00 70.94 119 ASN A N 1
ATOM 883 C CA . ASN A 1 119 ? 17.672 14.097 -23.959 1.00 70.94 119 ASN A CA 1
ATOM 884 C C . ASN A 1 119 ? 16.264 14.323 -24.534 1.00 70.94 119 ASN A C 1
ATOM 886 O O . ASN A 1 119 ? 16.072 15.260 -25.304 1.00 70.94 119 ASN A O 1
ATOM 890 N N . HIS A 1 120 ? 15.283 13.475 -24.204 1.00 67.88 120 HIS A N 1
ATOM 891 C CA . HIS A 1 120 ? 13.985 13.472 -24.896 1.00 67.88 120 HIS A CA 1
ATOM 892 C C . HIS A 1 120 ? 12.758 13.456 -23.973 1.00 67.88 120 HIS A C 1
ATOM 894 O O . HIS A 1 120 ? 11.631 13.400 -24.462 1.00 67.88 120 HIS A O 1
ATOM 900 N N . GLY A 1 121 ? 12.950 13.549 -22.654 1.00 76.06 121 GLY A N 1
ATOM 901 C CA . GLY A 1 121 ? 11.843 13.585 -21.697 1.00 76.06 121 GLY A CA 1
ATOM 902 C C . GLY A 1 121 ? 11.126 12.238 -21.580 1.00 76.06 121 GLY A C 1
ATOM 903 O O . GLY A 1 121 ? 11.751 11.190 -21.756 1.00 76.06 121 GLY A O 1
ATOM 904 N N . SER A 1 122 ? 9.835 12.267 -21.238 1.00 84.81 122 SER A N 1
ATOM 905 C CA . SER A 1 122 ? 9.027 11.065 -20.991 1.00 84.81 122 SER A CA 1
ATOM 906 C C . SER A 1 122 ? 8.299 10.567 -22.243 1.00 84.81 122 SER A C 1
ATOM 908 O O . SER A 1 122 ? 7.790 11.362 -23.031 1.00 84.81 122 SER A O 1
ATOM 910 N N . ALA A 1 123 ? 8.181 9.249 -22.390 1.00 84.50 123 ALA A N 1
ATOM 911 C CA . ALA A 1 123 ? 7.461 8.579 -23.469 1.00 84.50 123 ALA A CA 1
ATOM 912 C C . ALA A 1 123 ? 6.399 7.612 -22.917 1.00 84.50 123 ALA A C 1
ATOM 914 O O . ALA A 1 123 ? 6.518 7.098 -21.808 1.00 84.50 123 ALA A O 1
ATOM 915 N N . SER A 1 124 ? 5.359 7.333 -23.707 1.00 83.69 124 SER A N 1
ATOM 916 C CA . SER A 1 124 ? 4.335 6.330 -23.371 1.00 83.69 124 SER A CA 1
ATOM 917 C C . SER A 1 124 ? 4.744 4.903 -23.745 1.00 83.69 124 SER A C 1
ATOM 919 O O . SER A 1 124 ? 4.189 3.937 -23.219 1.00 83.69 124 SER A O 1
ATOM 921 N N . GLN A 1 125 ? 5.712 4.770 -24.656 1.00 86.44 125 GLN A N 1
ATOM 922 C CA . GLN A 1 125 ? 6.211 3.497 -25.152 1.00 86.44 125 GLN A CA 1
ATOM 923 C C . GLN A 1 125 ? 7.680 3.582 -25.567 1.00 86.44 125 GLN A C 1
ATOM 925 O O . GLN A 1 125 ? 8.168 4.647 -25.943 1.00 86.44 125 GLN A O 1
ATOM 930 N N . PHE A 1 126 ? 8.359 2.441 -25.544 1.00 87.44 126 PHE A N 1
ATOM 931 C CA . PHE A 1 126 ? 9.741 2.274 -25.964 1.00 87.44 126 PHE A CA 1
ATOM 932 C C . PHE A 1 126 ? 9.896 1.007 -26.793 1.00 87.44 126 PHE A C 1
ATOM 934 O O . PHE A 1 126 ? 9.427 -0.058 -26.396 1.00 87.44 126 PHE A O 1
ATOM 941 N N . ARG A 1 127 ? 10.586 1.105 -27.928 1.00 86.81 127 ARG A N 1
ATOM 942 C CA . ARG A 1 127 ? 10.898 -0.058 -28.753 1.00 86.81 127 ARG A CA 1
ATOM 943 C C . ARG A 1 127 ? 12.267 -0.619 -28.390 1.00 86.81 127 ARG A C 1
ATOM 945 O O . ARG A 1 127 ? 13.288 0.028 -28.606 1.00 86.81 127 ARG A O 1
ATOM 952 N N . CYS A 1 128 ? 12.272 -1.843 -27.879 1.00 84.81 128 CYS A N 1
ATOM 953 C CA . CYS A 1 128 ? 13.472 -2.550 -27.484 1.00 84.81 128 CYS A CA 1
ATOM 954 C C . CYS A 1 128 ? 14.370 -2.828 -28.699 1.00 84.81 128 CYS A C 1
ATOM 956 O O . CYS A 1 128 ? 13.909 -3.399 -29.692 1.00 84.81 128 CYS A O 1
ATOM 958 N N . PRO A 1 129 ? 15.659 -2.471 -28.628 1.00 74.69 129 PRO A N 1
ATOM 959 C CA . PRO A 1 129 ? 16.569 -2.565 -29.762 1.00 74.69 129 PRO A CA 1
ATOM 960 C C . PRO A 1 129 ? 16.917 -4.004 -30.161 1.00 74.69 129 PRO A C 1
ATOM 962 O O . PRO A 1 129 ? 17.067 -4.295 -31.344 1.00 74.69 129 PRO A O 1
ATOM 965 N N . THR A 1 130 ? 17.007 -4.905 -29.181 1.00 73.88 130 THR A N 1
ATOM 966 C CA . THR A 1 130 ? 17.455 -6.295 -29.348 1.00 73.88 130 THR A CA 1
ATOM 967 C C . THR A 1 130 ? 16.409 -7.188 -30.008 1.00 73.88 130 THR A C 1
ATOM 969 O O . THR A 1 130 ? 16.746 -8.014 -30.851 1.00 73.88 130 THR A O 1
ATOM 972 N N . THR A 1 131 ? 15.136 -7.029 -29.642 1.00 79.38 131 THR A N 1
ATOM 973 C CA . THR A 1 131 ? 14.036 -7.881 -30.130 1.00 79.38 131 THR A CA 1
ATOM 974 C C . THR A 1 131 ? 13.089 -7.162 -31.090 1.00 79.38 131 THR A C 1
ATOM 976 O O . THR A 1 131 ? 12.266 -7.805 -31.739 1.00 79.38 131 THR A O 1
ATOM 979 N N . GLY A 1 132 ? 13.151 -5.828 -31.161 1.00 81.75 132 GLY A N 1
ATOM 980 C CA . GLY A 1 132 ? 12.193 -5.002 -31.897 1.00 81.75 132 GLY A CA 1
ATOM 981 C C . GLY A 1 132 ? 10.800 -4.922 -31.258 1.00 81.75 132 GLY A C 1
ATOM 982 O O . GLY A 1 132 ? 9.917 -4.292 -31.847 1.00 81.75 132 GLY A O 1
ATOM 983 N N . GLN A 1 133 ? 10.591 -5.540 -30.088 1.00 86.94 133 GLN A N 1
ATOM 984 C CA . GLN A 1 133 ? 9.332 -5.486 -29.346 1.00 86.94 133 GLN A CA 1
ATOM 985 C C . GLN A 1 133 ? 9.129 -4.115 -28.702 1.00 86.94 133 GLN A C 1
ATOM 987 O O . GLN A 1 133 ? 10.083 -3.471 -28.272 1.00 86.94 133 GLN A O 1
ATOM 992 N N . THR A 1 134 ? 7.878 -3.675 -28.607 1.00 88.62 134 THR A N 1
ATOM 993 C CA . THR A 1 134 ? 7.524 -2.418 -27.942 1.00 88.62 134 THR A CA 1
ATOM 994 C C . THR A 1 134 ? 7.026 -2.696 -26.531 1.00 88.62 134 THR A C 1
ATOM 996 O O . THR A 1 134 ? 6.159 -3.542 -26.327 1.00 88.62 134 THR A O 1
ATOM 999 N N . ILE A 1 135 ? 7.555 -1.947 -25.570 1.00 92.50 135 ILE A N 1
ATOM 1000 C CA . ILE A 1 135 ? 7.128 -1.908 -24.176 1.00 92.50 135 ILE A CA 1
ATOM 1001 C C . ILE A 1 135 ? 6.399 -0.595 -23.916 1.00 92.50 135 ILE A C 1
ATOM 1003 O O . ILE A 1 135 ? 6.764 0.444 -24.457 1.00 92.50 135 ILE A O 1
ATOM 1007 N N . GLN A 1 136 ? 5.359 -0.642 -23.093 1.00 94.31 136 GLN A N 1
ATOM 1008 C CA . GLN A 1 136 ? 4.516 0.505 -22.766 1.00 94.31 136 GLN A CA 1
ATOM 1009 C C . GLN A 1 136 ? 4.408 0.670 -21.250 1.00 94.31 136 GLN A C 1
ATOM 1011 O O . GLN A 1 136 ? 4.699 -0.258 -20.491 1.00 94.31 136 GLN A O 1
ATOM 1016 N N . ILE A 1 137 ? 3.975 1.851 -20.810 1.00 93.94 137 ILE A N 1
ATOM 1017 C CA . ILE A 1 137 ? 3.596 2.082 -19.409 1.00 93.94 137 ILE A CA 1
ATOM 1018 C C . ILE A 1 137 ? 2.551 1.032 -18.984 1.00 93.94 137 ILE A C 1
ATOM 1020 O O . ILE A 1 137 ? 1.634 0.715 -19.738 1.00 93.94 137 ILE A O 1
ATOM 1024 N N . GLY A 1 138 ? 2.713 0.479 -17.782 1.00 94.50 138 GLY A N 1
ATOM 1025 C CA . GLY A 1 138 ? 1.900 -0.605 -17.227 1.00 94.50 138 GLY A CA 1
ATOM 1026 C C . GLY A 1 138 ? 2.433 -2.014 -17.506 1.00 94.50 138 GLY A C 1
ATOM 1027 O O . GLY A 1 138 ? 1.997 -2.958 -16.847 1.00 94.50 138 GLY A O 1
ATOM 1028 N N . ALA A 1 139 ? 3.392 -2.179 -18.426 1.00 96.31 139 ALA A N 1
ATOM 1029 C CA . ALA A 1 139 ? 4.041 -3.471 -18.642 1.00 96.31 139 ALA A CA 1
ATOM 1030 C C . ALA A 1 139 ? 4.814 -3.921 -17.394 1.00 96.31 139 ALA A C 1
ATOM 1032 O O . ALA A 1 139 ? 5.338 -3.099 -16.635 1.00 96.31 139 ALA A O 1
ATOM 1033 N N . THR A 1 140 ? 4.897 -5.234 -17.186 1.00 97.25 140 THR A N 1
ATOM 1034 C CA . THR A 1 140 ? 5.630 -5.807 -16.055 1.00 97.25 140 THR A CA 1
ATOM 1035 C C . THR A 1 140 ? 7.137 -5.789 -16.292 1.00 97.25 140 THR A C 1
ATOM 1037 O O . THR A 1 140 ? 7.612 -5.731 -17.429 1.00 97.25 140 THR A O 1
ATOM 1040 N N . THR A 1 141 ? 7.910 -5.893 -15.213 1.00 95.69 141 THR A N 1
ATOM 1041 C CA . THR A 1 141 ? 9.369 -6.067 -15.301 1.00 95.69 141 THR A CA 1
ATOM 1042 C C . THR A 1 141 ? 9.755 -7.305 -16.112 1.00 95.69 141 THR A C 1
ATOM 1044 O O . THR A 1 141 ? 10.658 -7.222 -16.933 1.00 95.69 141 THR A O 1
ATOM 1047 N N . ASP A 1 142 ? 9.033 -8.420 -15.976 1.00 96.12 142 ASP A N 1
ATOM 1048 C CA . ASP A 1 142 ? 9.276 -9.634 -16.768 1.00 96.12 142 ASP A CA 1
ATOM 1049 C C . ASP A 1 142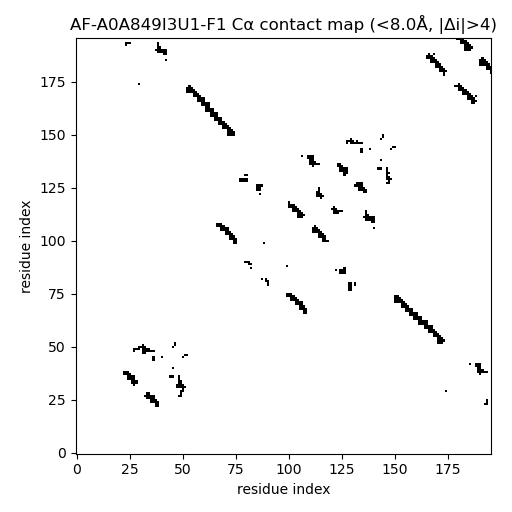 ? 9.059 -9.397 -18.266 1.00 96.12 142 ASP A C 1
ATOM 1051 O O . ASP A 1 142 ? 9.837 -9.867 -19.097 1.00 96.12 142 ASP A O 1
ATOM 1055 N N . GLN A 1 143 ? 8.016 -8.642 -18.631 1.00 95.69 143 GLN A N 1
ATOM 1056 C CA . GLN A 1 143 ? 7.786 -8.244 -20.020 1.00 95.69 143 GLN A CA 1
ATOM 1057 C C . GLN A 1 143 ? 8.922 -7.352 -20.523 1.00 95.69 143 GLN A C 1
ATOM 1059 O O . GLN A 1 143 ? 9.410 -7.563 -21.633 1.00 95.69 143 GLN A O 1
ATOM 1064 N N . LEU A 1 144 ? 9.376 -6.407 -19.696 1.00 94.25 144 LEU A N 1
ATOM 1065 C CA . LEU A 1 144 ? 10.504 -5.537 -20.010 1.00 94.25 144 LEU A CA 1
ATOM 1066 C C . LEU A 1 144 ? 11.793 -6.337 -20.230 1.00 94.25 144 LEU A C 1
ATOM 1068 O O . LEU A 1 144 ? 12.427 -6.156 -21.264 1.00 94.25 144 LEU A O 1
ATOM 1072 N N . VAL A 1 145 ? 12.150 -7.254 -19.325 1.00 93.25 145 VAL A N 1
ATOM 1073 C CA . VAL A 1 145 ? 13.352 -8.096 -19.464 1.00 93.25 145 VAL A CA 1
ATOM 1074 C C . VAL A 1 145 ? 13.250 -8.995 -20.688 1.00 93.25 145 VAL A C 1
ATOM 1076 O O . VAL A 1 145 ? 14.206 -9.133 -21.445 1.00 93.25 145 VAL A O 1
ATOM 1079 N N . LYS A 1 146 ? 12.078 -9.580 -20.945 1.00 92.00 146 LYS A N 1
ATOM 1080 C CA . LYS A 1 146 ? 11.869 -10.425 -22.123 1.00 92.00 146 LYS A CA 1
ATOM 1081 C C . LYS A 1 146 ? 12.031 -9.652 -23.435 1.00 92.00 146 LYS A C 1
ATOM 1083 O O . LYS A 1 146 ? 12.535 -10.211 -24.407 1.00 92.00 146 LYS A O 1
ATOM 1088 N N . ALA A 1 147 ? 11.596 -8.395 -23.471 1.00 90.31 147 ALA A N 1
ATOM 1089 C CA . ALA A 1 147 ? 11.647 -7.567 -24.668 1.00 90.31 147 ALA A CA 1
ATOM 1090 C C . ALA A 1 147 ? 13.009 -6.883 -24.858 1.00 90.31 147 ALA A C 1
ATOM 1092 O O . ALA A 1 147 ? 13.529 -6.845 -25.970 1.00 90.31 147 ALA A O 1
ATOM 1093 N N . CYS A 1 148 ? 13.594 -6.329 -23.800 1.00 87.31 148 CYS A N 1
ATOM 1094 C CA . CYS A 1 148 ? 14.789 -5.485 -23.867 1.00 87.31 148 CYS A CA 1
ATOM 1095 C C . CYS A 1 148 ? 16.060 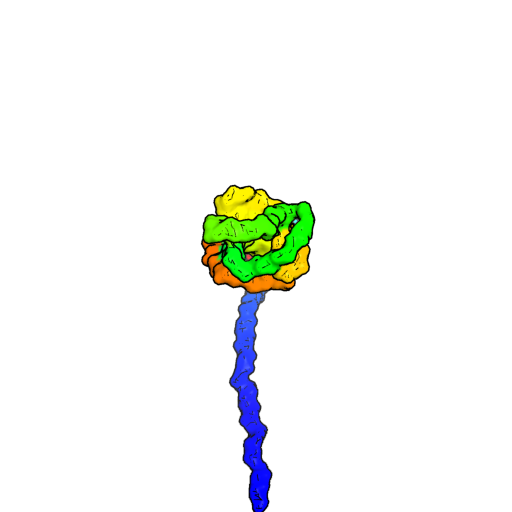-6.185 -23.362 1.00 87.31 148 CYS A C 1
ATOM 1097 O O . CYS A 1 148 ? 17.158 -5.708 -23.641 1.00 87.31 148 CYS A O 1
ATOM 1099 N N . GLY A 1 149 ? 15.943 -7.326 -22.684 1.00 89.62 149 GLY A N 1
ATOM 1100 C CA . GLY A 1 149 ? 17.042 -7.981 -21.979 1.00 89.62 149 GLY A CA 1
ATOM 1101 C C . GLY A 1 149 ? 17.233 -7.431 -20.566 1.00 89.62 149 GLY A C 1
ATOM 1102 O O . GLY A 1 149 ? 16.384 -6.728 -20.029 1.00 89.62 149 GLY A O 1
ATOM 1103 N N . GLU A 1 150 ? 18.364 -7.761 -19.954 1.00 89.94 150 GLU A N 1
ATOM 1104 C CA . GLU A 1 150 ? 18.708 -7.279 -18.616 1.00 89.94 150 GLU A CA 1
ATOM 1105 C C . GLU A 1 150 ? 19.132 -5.796 -18.641 1.00 89.94 150 GLU A C 1
ATOM 1107 O O . GLU A 1 150 ? 19.879 -5.393 -19.541 1.00 89.94 150 GLU A O 1
ATOM 1112 N N . PRO A 1 151 ? 18.694 -4.966 -17.672 1.00 91.12 151 PRO A N 1
ATOM 1113 C CA . PRO A 1 151 ? 19.133 -3.578 -17.575 1.00 91.12 151 PRO A CA 1
ATOM 1114 C C . PRO A 1 151 ? 20.615 -3.494 -17.205 1.00 91.12 151 PRO A C 1
ATOM 1116 O O . PRO A 1 151 ? 21.153 -4.3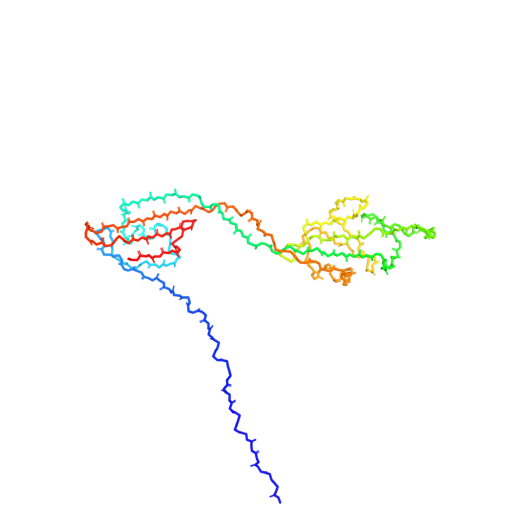40 -16.490 1.00 91.12 151 PRO A O 1
ATOM 1119 N N . THR A 1 152 ? 21.266 -2.415 -17.632 1.00 90.19 152 THR A N 1
ATOM 1120 C CA . THR A 1 152 ? 22.656 -2.119 -17.263 1.00 90.19 152 THR A CA 1
ATOM 1121 C C . THR A 1 152 ? 22.776 -1.752 -15.785 1.00 90.19 152 THR A C 1
ATOM 1123 O O . THR A 1 152 ? 23.767 -2.076 -15.134 1.00 90.19 152 THR A O 1
ATOM 1126 N N . THR A 1 153 ? 21.771 -1.065 -15.243 1.00 90.56 153 THR A N 1
ATOM 1127 C CA . THR A 1 153 ? 21.751 -0.638 -13.840 1.00 90.56 153 THR A CA 1
ATOM 1128 C C . THR A 1 153 ? 20.343 -0.759 -13.279 1.00 90.56 153 THR A C 1
ATOM 1130 O O . THR A 1 153 ? 19.368 -0.470 -13.974 1.00 90.56 153 THR A O 1
ATOM 1133 N N . ARG A 1 154 ? 20.242 -1.198 -12.021 1.00 93.62 154 ARG A N 1
ATOM 1134 C CA . ARG A 1 154 ? 18.998 -1.256 -11.252 1.00 93.62 154 ARG A CA 1
ATOM 1135 C C . ARG A 1 154 ? 19.212 -0.531 -9.933 1.00 93.62 154 ARG A C 1
ATOM 1137 O O . ARG A 1 154 ? 19.909 -1.046 -9.062 1.00 93.62 154 ARG A O 1
ATOM 1144 N N . ASP A 1 155 ? 18.576 0.618 -9.783 1.00 92.12 155 ASP A N 1
ATOM 1145 C CA . ASP A 1 155 ? 18.581 1.372 -8.537 1.00 92.12 155 ASP A CA 1
ATOM 1146 C C . ASP A 1 155 ? 17.263 1.153 -7.807 1.00 92.12 155 ASP A C 1
ATOM 1148 O O . ASP A 1 155 ? 16.190 1.232 -8.403 1.00 92.12 155 ASP A O 1
ATOM 1152 N N . ARG A 1 156 ? 17.331 0.873 -6.507 1.00 92.06 156 ARG A N 1
ATOM 1153 C CA . ARG A 1 156 ? 16.156 0.670 -5.655 1.00 92.06 156 ARG A CA 1
ATOM 1154 C C . ARG A 1 156 ? 16.074 1.782 -4.630 1.00 92.06 156 ARG A C 1
ATOM 1156 O O . ARG A 1 156 ? 17.056 2.085 -3.958 1.00 92.06 156 ARG A O 1
ATOM 1163 N N . SER A 1 157 ? 14.893 2.362 -4.486 1.00 87.69 157 SER A N 1
ATOM 1164 C CA . SER A 1 157 ? 14.609 3.388 -3.494 1.00 87.69 157 SER A CA 1
ATOM 1165 C C . SER A 1 157 ? 13.269 3.108 -2.831 1.00 87.69 157 SER A C 1
ATOM 1167 O O . SER A 1 157 ? 12.298 2.735 -3.484 1.00 87.69 157 SER A O 1
ATOM 1169 N N . THR A 1 158 ? 13.205 3.309 -1.521 1.00 85.00 158 THR A N 1
ATOM 1170 C CA . THR A 1 158 ? 11.943 3.281 -0.785 1.00 85.00 158 THR A CA 1
ATOM 1171 C C . THR A 1 158 ? 11.499 4.715 -0.570 1.00 85.00 158 THR A C 1
ATOM 1173 O O . THR A 1 158 ? 12.237 5.510 0.013 1.00 85.00 158 THR A O 1
ATOM 1176 N N . GLN A 1 159 ? 10.294 5.046 -1.018 1.00 79.38 159 GLN A N 1
ATOM 1177 C CA . GLN A 1 159 ? 9.696 6.357 -0.797 1.00 79.38 159 GLN A CA 1
ATOM 1178 C C . GLN A 1 159 ? 8.433 6.216 0.045 1.00 79.38 159 GLN A C 1
ATOM 1180 O O . GLN A 1 159 ? 7.655 5.276 -0.125 1.00 79.38 159 GLN A O 1
ATOM 1185 N N . GLN A 1 160 ? 8.230 7.154 0.970 1.00 79.00 160 GLN A N 1
ATOM 1186 C CA . GLN A 1 160 ? 6.938 7.299 1.628 1.00 79.00 160 GLN A CA 1
ATOM 1187 C C . GLN A 1 160 ? 5.992 7.994 0.658 1.00 79.00 160 GLN A C 1
ATOM 1189 O O . GLN A 1 160 ? 6.243 9.125 0.242 1.00 79.00 160 GLN A O 1
ATOM 1194 N N . VAL A 1 161 ? 4.916 7.308 0.297 1.00 79.88 161 VAL A N 1
ATOM 1195 C CA . VAL A 1 161 ? 3.848 7.871 -0.522 1.00 79.88 161 VAL A CA 1
ATOM 1196 C C . VAL A 1 161 ? 2.636 8.138 0.354 1.00 79.88 161 VAL A C 1
ATOM 1198 O O . VAL A 1 161 ? 2.303 7.354 1.249 1.00 79.88 161 VAL A O 1
ATOM 1201 N N . ASN A 1 162 ? 1.974 9.261 0.095 1.00 77.38 162 ASN A N 1
ATOM 1202 C CA . ASN A 1 162 ? 0.680 9.543 0.694 1.00 77.38 162 ASN A CA 1
ATOM 1203 C C . ASN A 1 162 ? -0.338 8.614 0.037 1.00 77.38 162 ASN A C 1
ATOM 1205 O O . ASN A 1 162 ? -0.593 8.723 -1.162 1.00 77.38 162 ASN A O 1
ATOM 1209 N N . VAL A 1 163 ? -0.900 7.698 0.816 1.00 76.44 163 VAL A N 1
ATOM 1210 C CA . VAL A 1 163 ? -2.067 6.925 0.391 1.00 76.44 163 VAL A CA 1
ATOM 1211 C C . VAL A 1 163 ? -3.338 7.653 0.837 1.00 76.44 163 VAL A C 1
ATOM 1213 O O . VAL A 1 163 ? -3.274 8.494 1.743 1.00 76.44 163 VAL A O 1
ATOM 1216 N N . PRO A 1 164 ? -4.486 7.400 0.178 1.00 76.81 164 PRO A N 1
ATOM 1217 C CA . PRO A 1 164 ? -5.753 8.009 0.561 1.00 76.81 164 PRO A CA 1
ATOM 1218 C C . PRO A 1 164 ? -5.993 7.887 2.068 1.00 76.81 164 PRO A C 1
ATOM 1220 O O . PRO A 1 164 ? -5.741 6.838 2.659 1.00 76.81 164 PRO A O 1
ATOM 1223 N N . ALA A 1 165 ? -6.439 8.975 2.696 1.00 80.88 165 ALA A N 1
ATOM 1224 C CA . ALA A 1 165 ? -6.726 8.962 4.122 1.00 80.88 165 ALA A CA 1
ATOM 1225 C C . ALA A 1 165 ? -7.843 7.953 4.409 1.00 80.88 165 ALA A C 1
ATOM 1227 O O . ALA A 1 165 ? -8.901 7.998 3.778 1.00 80.88 165 ALA A O 1
ATOM 1228 N N . HIS A 1 166 ? -7.610 7.073 5.378 1.00 81.94 166 HIS A N 1
ATOM 1229 C CA . HIS A 1 166 ? -8.631 6.149 5.847 1.00 81.94 166 HIS A CA 1
ATOM 1230 C C . HIS A 1 166 ? -9.482 6.830 6.912 1.00 81.94 166 HIS A C 1
ATOM 1232 O O . HIS A 1 166 ? -8.991 7.626 7.726 1.00 81.94 166 HIS A O 1
ATOM 1238 N N . VAL A 1 167 ? -10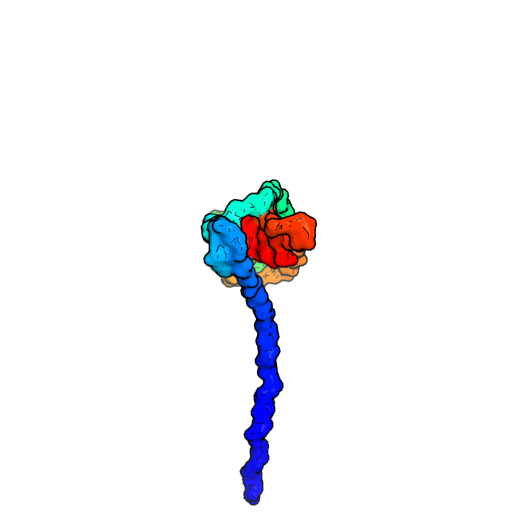.771 6.508 6.911 1.00 87.50 167 VAL A N 1
ATOM 1239 C CA . VAL A 1 167 ? -11.685 6.964 7.954 1.00 87.50 167 VAL A CA 1
ATOM 1240 C C . VAL A 1 167 ? -11.593 5.979 9.107 1.00 87.50 167 VAL A C 1
ATOM 1242 O O . VAL A 1 167 ? -11.981 4.817 8.974 1.00 87.50 167 VAL A O 1
ATOM 1245 N N . VAL A 1 168 ? -11.097 6.458 10.245 1.00 92.00 168 VAL A N 1
ATOM 1246 C CA . VAL A 1 168 ? -11.036 5.687 11.483 1.00 92.00 168 VAL A CA 1
ATOM 1247 C C . VAL A 1 168 ? -12.159 6.146 12.403 1.00 92.00 168 VAL A C 1
ATOM 1249 O O . VAL A 1 168 ? -12.203 7.310 12.796 1.00 92.00 168 VAL A O 1
ATOM 1252 N N . ASN A 1 169 ? -13.059 5.235 12.766 1.00 94.69 169 ASN A N 1
ATOM 1253 C CA . ASN A 1 169 ? -14.060 5.483 13.802 1.00 94.69 169 ASN A CA 1
ATOM 1254 C C . ASN A 1 169 ? -13.625 4.779 15.084 1.00 94.69 169 ASN A C 1
ATOM 1256 O O . ASN A 1 169 ? -13.453 3.564 15.095 1.00 94.69 169 ASN A O 1
ATOM 1260 N N . THR A 1 170 ? -13.460 5.531 16.165 1.00 96.12 170 THR A N 1
ATOM 1261 C CA . THR A 1 170 ? -13.202 4.980 17.495 1.00 96.12 170 THR A CA 1
ATOM 1262 C C . THR A 1 170 ? -14.481 5.047 18.305 1.00 96.12 170 THR A C 1
ATOM 1264 O O . THR A 1 170 ? -15.006 6.128 18.576 1.00 96.12 170 THR A O 1
ATOM 1267 N N . TRP A 1 171 ? -14.995 3.882 18.670 1.00 96.56 171 TRP A N 1
ATOM 1268 C CA . TRP A 1 171 ? -16.178 3.733 19.500 1.00 96.56 171 TRP A CA 1
ATOM 1269 C C . TRP A 1 171 ? -15.759 3.334 20.906 1.00 96.56 171 TRP A C 1
ATOM 1271 O O . TRP A 1 171 ? -14.904 2.465 21.069 1.00 96.56 171 TRP A O 1
ATOM 1281 N N . SER A 1 172 ? -16.371 3.943 21.917 1.00 95.69 172 SER A N 1
ATOM 1282 C CA . SER A 1 172 ? -16.210 3.507 23.304 1.00 95.69 172 SER A CA 1
ATOM 1283 C C . SER A 1 172 ? -17.530 3.011 23.874 1.00 95.69 172 SER A C 1
ATOM 1285 O O . SER A 1 172 ? -18.584 3.594 23.617 1.00 95.69 172 SER A O 1
ATOM 1287 N N . TYR A 1 173 ? -17.467 1.941 24.659 1.00 93.06 173 TYR A N 1
ATOM 1288 C CA . TYR A 1 173 ? -18.582 1.434 25.447 1.00 93.06 173 TYR A CA 1
ATOM 1289 C C . TYR A 1 173 ? -18.185 1.467 26.913 1.00 93.06 173 TYR A C 1
ATOM 1291 O O . TYR A 1 173 ? -17.231 0.804 27.323 1.00 93.06 173 TYR A O 1
ATOM 1299 N N . GLN A 1 174 ? -18.928 2.228 27.708 1.00 91.50 174 GLN A N 1
ATOM 1300 C CA . GLN A 1 174 ? -18.702 2.320 29.140 1.00 91.50 174 GLN A CA 1
ATOM 1301 C C . GLN A 1 174 ? -19.909 1.771 29.895 1.00 91.50 174 GLN A C 1
ATOM 1303 O O . GLN A 1 174 ? -20.995 2.340 29.850 1.00 91.50 174 GLN A O 1
ATOM 1308 N N . VAL A 1 175 ? -19.707 0.646 30.588 1.00 85.75 175 VAL A N 1
ATOM 1309 C CA . VAL A 1 175 ? -20.769 -0.017 31.361 1.00 85.75 175 VAL A CA 1
ATOM 1310 C C . VAL A 1 175 ? -21.085 0.777 32.628 1.00 85.75 175 VAL A C 1
ATOM 1312 O O . VAL A 1 175 ? -22.248 0.959 32.974 1.00 85.75 175 VAL A O 1
ATOM 1315 N N . ASN A 1 176 ? -20.054 1.259 33.328 1.00 87.12 176 ASN A N 1
ATOM 1316 C CA . ASN A 1 176 ? -20.191 2.129 34.493 1.00 87.12 176 ASN A CA 1
ATOM 1317 C C . ASN A 1 176 ? -18.948 3.024 34.683 1.00 87.12 176 ASN A C 1
ATOM 1319 O O . ASN A 1 176 ? -17.946 2.899 33.976 1.00 87.12 176 ASN A O 1
ATOM 1323 N N . SER A 1 177 ? -19.000 3.936 35.657 1.00 89.94 177 SER A N 1
ATOM 1324 C CA . SER A 1 177 ? -17.936 4.914 35.936 1.00 89.94 177 SER A CA 1
ATOM 1325 C C . SER A 1 177 ? -16.634 4.321 36.491 1.00 89.94 177 SER A C 1
ATOM 1327 O O . SER A 1 177 ? -15.632 5.026 36.536 1.00 89.94 177 SER A O 1
ATOM 1329 N N . TYR A 1 178 ? -16.634 3.058 36.927 1.00 93.12 178 TYR A N 1
ATOM 1330 C CA . TYR A 1 178 ? -15.483 2.399 37.559 1.00 93.12 178 TYR A CA 1
ATOM 1331 C C . TYR A 1 178 ? -14.835 1.331 36.667 1.00 93.12 178 TYR A C 1
ATOM 1333 O O . TYR A 1 178 ? -13.690 0.946 36.897 1.00 93.12 178 TYR A O 1
ATOM 1341 N N . SER A 1 179 ? -15.546 0.848 35.646 1.00 87.75 179 SER A N 1
ATOM 1342 C CA . SER A 1 179 ? -15.020 -0.083 34.648 1.00 87.75 179 SER A CA 1
ATOM 1343 C C . SER A 1 179 ? -14.180 0.640 33.599 1.00 87.75 179 SER A C 1
ATOM 1345 O O . SER A 1 179 ? -14.542 1.737 33.166 1.00 87.75 179 SER A O 1
ATOM 1347 N N . LYS A 1 180 ? -13.111 -0.009 33.124 1.00 92.31 180 LYS A N 1
ATOM 1348 C CA . LYS A 1 180 ? -12.421 0.429 31.905 1.00 92.31 180 LYS A CA 1
ATOM 1349 C C . LYS A 1 180 ? -13.397 0.369 30.719 1.00 92.31 180 LYS A C 1
ATOM 1351 O O . LYS A 1 180 ? -14.164 -0.592 30.636 1.00 92.31 180 LYS A O 1
ATOM 1356 N N . PRO A 1 181 ? -13.419 1.387 29.846 1.00 93.00 181 PRO A N 1
ATOM 1357 C CA . PRO A 1 181 ? -14.262 1.356 28.664 1.00 93.00 181 PRO A CA 1
ATOM 1358 C C . PRO A 1 181 ? -13.691 0.384 27.629 1.00 93.00 181 PRO A C 1
ATOM 1360 O O . PRO A 1 181 ? -12.487 0.385 27.375 1.00 93.00 181 PRO A O 1
ATOM 1363 N N . LEU A 1 182 ? -14.571 -0.375 26.982 1.00 94.44 182 LEU A N 1
ATOM 1364 C CA . LEU A 1 182 ? -14.230 -1.144 25.790 1.00 94.44 182 LEU A CA 1
ATOM 1365 C C . LEU A 1 182 ? -14.058 -0.172 24.623 1.00 94.44 182 LEU A C 1
ATOM 1367 O O . LEU A 1 182 ? -14.995 0.552 24.280 1.00 94.44 182 LEU A O 1
ATOM 1371 N N . ILE A 1 183 ? -12.886 -0.178 23.999 1.00 95.88 183 ILE A N 1
ATOM 1372 C CA . ILE A 1 183 ? -12.578 0.646 22.832 1.00 95.88 183 ILE A CA 1
ATOM 1373 C C . ILE A 1 183 ? -12.549 -0.231 21.584 1.00 95.88 183 ILE A C 1
ATOM 1375 O O . ILE A 1 183 ? -11.774 -1.184 21.493 1.00 95.88 183 ILE A O 1
ATOM 1379 N N . LEU A 1 184 ? -13.374 0.119 20.603 1.00 96.06 184 LEU A N 1
ATOM 1380 C CA . LEU A 1 184 ? -13.421 -0.511 19.289 1.00 96.06 184 LEU A CA 1
ATOM 1381 C C . LEU A 1 184 ? -12.925 0.483 18.242 1.00 96.06 184 LEU A C 1
ATOM 1383 O O . LEU A 1 184 ? -13.356 1.636 18.237 1.00 96.06 184 LEU A O 1
ATOM 1387 N N . GLN A 1 185 ? -12.041 0.050 17.346 1.00 95.31 185 GLN A N 1
ATOM 1388 C CA . GLN A 1 185 ? -11.612 0.874 16.214 1.00 95.31 185 GLN A CA 1
ATOM 1389 C C . GLN A 1 185 ? -12.055 0.243 14.907 1.00 95.31 185 GLN A C 1
ATOM 1391 O O . GLN A 1 185 ? -11.782 -0.929 14.646 1.00 95.31 185 GLN A O 1
ATOM 1396 N N . PHE A 1 186 ? -12.701 1.052 14.078 1.00 95.56 186 PHE A N 1
ATOM 1397 C CA . PHE A 1 186 ? -13.112 0.690 12.736 1.00 95.56 186 PHE A CA 1
ATOM 1398 C C . PHE A 1 186 ? -12.273 1.449 11.729 1.00 95.56 186 PHE A C 1
ATOM 1400 O O . PHE A 1 186 ? -12.130 2.663 11.857 1.00 95.56 186 PHE A O 1
ATOM 1407 N N . GLN A 1 187 ? -11.789 0.757 10.709 1.00 93.31 187 GLN A N 1
ATOM 1408 C CA . GLN A 1 187 ? -11.161 1.362 9.545 1.00 93.31 187 GLN A CA 1
ATOM 1409 C C . GLN A 1 187 ? -12.034 1.053 8.334 1.00 93.31 187 GLN A C 1
ATOM 1411 O O . GLN A 1 187 ? -12.378 -0.104 8.099 1.00 93.31 187 GLN A O 1
ATOM 1416 N N . ASP A 1 188 ? -12.469 2.096 7.627 1.00 91.12 188 ASP A N 1
ATOM 1417 C CA . ASP A 1 188 ? -13.334 1.987 6.442 1.00 91.12 188 ASP A CA 1
ATOM 1418 C C . ASP A 1 188 ? -14.610 1.152 6.676 1.00 91.12 188 ASP A C 1
ATOM 1420 O O . ASP A 1 188 ? -15.097 0.436 5.805 1.00 91.12 188 ASP A O 1
ATOM 1424 N N . GLY A 1 189 ? -15.172 1.246 7.886 1.00 93.19 189 GLY A N 1
ATOM 1425 C CA . GLY A 1 189 ? -16.413 0.561 8.263 1.00 93.19 189 GLY A CA 1
ATOM 1426 C C . GLY A 1 189 ? -16.251 -0.870 8.785 1.00 93.19 189 GLY A C 1
ATOM 1427 O O . GLY A 1 189 ? -17.260 -1.502 9.109 1.00 93.19 189 GLY A O 1
ATOM 1428 N N . VAL A 1 190 ? -15.017 -1.363 8.915 1.00 95.88 190 VAL A N 1
ATOM 1429 C CA . VAL A 1 190 ? -14.698 -2.717 9.391 1.00 95.88 190 VAL A CA 1
ATOM 1430 C C . VAL A 1 190 ? -13.950 -2.657 10.718 1.00 95.88 190 VAL A C 1
ATOM 1432 O O . VAL A 1 190 ? -13.045 -1.841 10.880 1.00 95.88 190 VAL A O 1
ATOM 1435 N N . LEU A 1 191 ? -14.317 -3.509 11.676 1.00 95.56 191 LEU A N 1
ATOM 1436 C CA . LEU A 1 191 ? -13.677 -3.599 12.986 1.00 95.56 191 LEU A CA 1
ATOM 1437 C C . LEU A 1 191 ? -12.248 -4.136 12.841 1.00 95.56 191 LEU A C 1
ATOM 1439 O O . LEU A 1 191 ? -12.053 -5.287 12.463 1.00 95.56 191 LEU A O 1
ATOM 1443 N N . VAL A 1 192 ? -11.248 -3.319 13.167 1.00 94.69 192 VAL A N 1
ATOM 1444 C CA . VAL A 1 192 ? -9.824 -3.685 13.044 1.00 94.69 192 VAL A CA 1
ATOM 1445 C C . VAL A 1 192 ? -9.138 -3.898 14.386 1.00 94.69 192 VAL A C 1
ATOM 1447 O O . VAL A 1 192 ? -8.103 -4.556 14.441 1.00 94.69 192 VAL A O 1
ATOM 1450 N N . LYS A 1 193 ? -9.697 -3.356 15.474 1.00 94.62 193 LYS A N 1
ATOM 1451 C CA . LYS A 1 193 ? -9.111 -3.483 16.809 1.00 94.62 193 LYS A CA 1
ATOM 1452 C C . LYS A 1 193 ? -10.178 -3.525 17.890 1.00 94.62 193 LYS A C 1
ATOM 1454 O O . LYS A 1 193 ? -11.114 -2.724 17.875 1.00 94.62 193 LYS A O 1
ATOM 1459 N N . ILE A 1 194 ? -9.966 -4.411 18.858 1.00 95.00 194 ILE A N 1
ATOM 1460 C CA . ILE A 1 194 ? -10.751 -4.527 20.084 1.00 95.00 194 ILE A CA 1
ATOM 1461 C C . ILE A 1 194 ? -9.805 -4.330 21.270 1.00 95.00 194 ILE A C 1
ATOM 1463 O O . ILE A 1 194 ? -8.770 -4.986 21.350 1.00 95.00 194 ILE A O 1
ATOM 1467 N N . GLN A 1 195 ? -10.135 -3.419 22.183 1.00 94.25 195 GLN A N 1
ATOM 1468 C CA . GLN A 1 195 ? -9.341 -3.158 23.381 1.00 94.25 195 GLN A CA 1
ATOM 1469 C C . GLN A 1 195 ? -10.258 -3.109 24.616 1.00 94.25 195 GLN A C 1
ATOM 1471 O O . GLN A 1 195 ? -10.957 -2.108 24.792 1.00 94.25 195 GLN A O 1
ATOM 1476 N N . PRO A 1 196 ? -10.295 -4.181 25.429 1.00 88.75 196 PRO A N 1
ATOM 1477 C CA . PRO A 1 196 ? -11.139 -4.271 26.620 1.00 88.75 196 PRO A CA 1
ATOM 1478 C C . PRO A 1 196 ? -10.613 -3.475 27.826 1.00 88.75 196 PRO A C 1
ATOM 1480 O O . PRO A 1 196 ? -9.409 -3.119 27.861 1.00 88.75 196 PRO A O 1
#